Protein AF-A0AAW6LY39-F1 (afdb_monomer)

Foldseek 3Di:
DVPQQVLLVVLLVVLVVLLVLQQDPPVLSVVLVVLLVLLQPPDVPDDQDFAEEEADFFQLCVVVSLLSSLSSCCSSVLFVHSDEQEDELCQLCDPPPDHSLVSLVVLLVVQFSTEYEYEAQLCLQQHPVSHGDPCSVVSLVSVLVSCVVRPSGYHYYYYDHPVSVVVSCVVPVSSVVRHPYYDYRYADAQLSLLVLLQSVLVVVLAGEDPLQSVLSSVLRNVLQVPDDDDPHTPSSVCRHSVVSVQLNVQLLVLLVVVVVPDDPVPDDPNSNRYRYNVSRNVRSVVSSVVRD

pLDDT: mean 87.39, std 11.69, range [32.94, 97.69]

Secondary structure (DSSP, 8-state):
-THHHHHHHHHHHHHHHHHHTS-S-HHHHHHHHHHHHHHHT--TTSPPP--EEEES-TTSSHHHHHHHHHHHHHHTTSSS---EEEEEHHHHH-STT--HHHHHHHHHHHHTTSEEEEETGGGGGTTTTSS--TTHHHHHHHHHHHHHHTTTT-EEEEEE-HHHHHHHHHT-HHHHTT--EEEE-PPPPHHHHHHHHHHHHHHTT-EEPHHHHHHHHHHHHHHHHTSPP-SS-HHHHTTTHHHHHHHHHHHHHHHHHHHHHS-GGG--HHHHHEE-HHHHHHHHHHHHTT--

Nearest PDB structures (foldseek):
  3syl-assembly1_B  TM=6.975E-01  e=2.936E-18  Cereibacter sphaeroides
  3syk-assembly1_A  TM=7.262E-01  e=9.982E-18  Cereibacter sphaeroides
  1r7r-assembly1_A  TM=6.996E-01  e=5.724E-09  Mus musculus
  1jqj-assembly2_D  TM=4.614E-01  e=1.247E-03  Escherichia coli
  1jqj-assembly1_C  TM=5.035E-01  e=7.615E-03  Escherichia coli

Mean predicted aligned error: 6.57 Å

Solvent-accessible surface area (backbone atoms only — not comparable to full-atom values): 15431 Å² total; per-residue (Å²): 132,79,72,65,60,60,57,21,53,52,28,38,55,49,24,53,53,55,56,68,67,45,69,69,57,66,70,55,53,52,50,52,51,52,50,47,55,56,52,71,61,71,47,94,89,58,81,72,88,68,25,36,34,40,27,31,52,55,47,54,46,67,72,61,51,51,46,35,50,26,20,41,32,26,35,59,62,59,24,83,35,56,45,70,36,74,42,39,46,62,59,31,48,48,55,103,82,48,57,40,58,63,36,44,51,53,48,49,65,69,8,57,30,18,26,32,34,33,42,46,44,44,31,49,55,22,35,90,83,74,48,73,31,89,59,17,67,57,44,52,52,51,50,51,51,49,52,65,75,35,59,78,36,50,36,48,34,42,24,27,45,49,72,48,39,51,54,43,32,71,75,31,60,77,61,40,71,56,41,85,43,76,47,77,34,64,83,66,53,34,63,42,42,25,51,46,24,38,52,58,32,45,78,71,67,24,44,59,34,73,62,19,39,51,48,45,23,50,56,45,41,53,53,52,72,73,45,78,95,58,99,63,64,67,51,48,81,50,21,33,55,51,39,20,50,51,39,45,56,40,17,53,53,39,42,53,52,55,57,68,74,45,59,77,92,75,64,49,79,63,63,79,33,44,40,47,45,68,23,35,51,60,23,47,56,60,58,63,64,72,67,126

Organism: Rhodococcus qingshengii (NCBI:txid334542)

Sequence (292 aa):
MAASTAAAADLLTRADRALDDLVGRESIKSAVHKICRTAEHRTPGVAQPGHLVFTGPLGTGKSAVAQIIADIYAGTGIITSPTVHSVSNRDLAGRYWDDPLAQLHKAVDSALGGILYIDEASRLSVGATGIVDPSGPDVIAALLDAMDTHAGNLIVILAGYGDEIETFLAGNERLAAQFPTSLDFESYNAYDIAEITAVIAARAGIRLTAKARAAIRVAVQVKIDHSLPRKYPIIDRFANARLSHQIYVQAKERRTQRLAEMKPDDITSADTRTLDVADVQAATTRILAKLH

Structure (mmCIF, N/CA/C/O backbone):
data_AF-A0AAW6LY39-F1
#
_entry.id   AF-A0AAW6LY39-F1
#
loop_
_atom_site.group_PDB
_atom_site.id
_atom_site.type_symbol
_atom_site.label_atom_id
_atom_site.label_alt_id
_atom_site.label_comp_id
_atom_site.label_asym_id
_atom_site.label_entity_id
_atom_site.label_seq_id
_atom_site.pdbx_PDB_ins_code
_atom_site.Cartn_x
_atom_site.Cartn_y
_atom_site.Cartn_z
_atom_site.occupancy
_atom_site.B_iso_or_equiv
_atom_site.auth_seq_id
_atom_site.auth_comp_id
_atom_site.auth_asym_id
_atom_site.auth_atom_id
_atom_site.pdbx_PDB_model_num
ATOM 1 N N . MET A 1 1 ? -34.836 -4.421 -4.918 1.00 38.03 1 MET A N 1
ATOM 2 C CA . MET A 1 1 ? -33.948 -5.076 -3.928 1.00 38.03 1 MET A CA 1
ATOM 3 C C . MET A 1 1 ? -33.075 -6.216 -4.486 1.00 38.03 1 MET A C 1
ATOM 5 O O . MET A 1 1 ? -32.335 -6.796 -3.712 1.00 38.03 1 MET A O 1
ATOM 9 N N . ALA A 1 2 ? -33.046 -6.500 -5.799 1.00 32.94 2 ALA A N 1
ATOM 10 C CA . ALA A 1 2 ? -32.145 -7.520 -6.376 1.00 32.94 2 ALA A CA 1
ATOM 11 C C . ALA A 1 2 ? -30.722 -7.009 -6.718 1.00 32.94 2 ALA A C 1
ATOM 13 O O . ALA A 1 2 ? -29.839 -7.802 -7.017 1.00 32.94 2 ALA A O 1
ATOM 14 N N . ALA A 1 3 ? -30.480 -5.693 -6.651 1.00 41.50 3 ALA A N 1
ATOM 15 C CA . ALA A 1 3 ? -29.192 -5.077 -6.996 1.00 41.50 3 ALA A CA 1
ATOM 16 C C . ALA A 1 3 ? -28.108 -5.195 -5.896 1.00 41.50 3 ALA A C 1
ATOM 18 O O . ALA A 1 3 ? -26.953 -4.880 -6.151 1.00 41.50 3 ALA A O 1
ATOM 19 N N . SER A 1 4 ? -28.461 -5.651 -4.684 1.00 60.97 4 SER A N 1
ATOM 20 C CA . SER A 1 4 ? -27.566 -5.635 -3.511 1.00 60.97 4 SER A CA 1
ATOM 21 C C . SER A 1 4 ? -26.630 -6.846 -3.401 1.00 60.97 4 SER A C 1
ATOM 23 O O . SER A 1 4 ? -25.604 -6.742 -2.741 1.00 60.97 4 SER A O 1
ATOM 25 N N . THR A 1 5 ? -26.954 -7.988 -4.014 1.00 71.25 5 THR A N 1
ATOM 26 C CA . THR A 1 5 ? -26.151 -9.223 -3.905 1.00 71.25 5 THR A CA 1
ATOM 27 C C . THR A 1 5 ? -25.119 -9.363 -5.021 1.00 71.25 5 THR A C 1
ATOM 29 O O . THR A 1 5 ? -24.013 -9.828 -4.766 1.00 71.25 5 THR A O 1
ATOM 32 N N . ALA A 1 6 ? -25.436 -8.913 -6.240 1.00 83.75 6 ALA A N 1
ATOM 33 C CA . ALA A 1 6 ? -24.496 -8.935 -7.364 1.00 83.75 6 ALA A CA 1
ATOM 34 C C . ALA A 1 6 ? -23.319 -7.969 -7.144 1.00 83.75 6 ALA A C 1
ATOM 36 O O . ALA A 1 6 ? -22.168 -8.368 -7.270 1.00 83.75 6 ALA A O 1
ATOM 37 N N . ALA A 1 7 ? -23.600 -6.735 -6.709 1.00 86.75 7 ALA A N 1
ATOM 38 C CA . ALA A 1 7 ? -22.558 -5.753 -6.403 1.00 86.75 7 ALA A CA 1
ATOM 39 C C . ALA A 1 7 ? -21.630 -6.216 -5.265 1.00 86.75 7 ALA A C 1
ATOM 41 O O . ALA A 1 7 ? -20.421 -6.012 -5.328 1.00 86.75 7 ALA A O 1
ATOM 42 N N . ALA A 1 8 ? -22.184 -6.879 -4.245 1.00 86.44 8 ALA A N 1
ATOM 43 C CA . ALA A 1 8 ? -21.400 -7.462 -3.161 1.00 86.44 8 ALA A CA 1
ATOM 44 C C . ALA A 1 8 ? -20.474 -8.588 -3.661 1.00 86.44 8 ALA A C 1
ATOM 46 O O . ALA A 1 8 ? -19.290 -8.602 -3.334 1.00 86.44 8 ALA A O 1
ATOM 47 N N . ALA A 1 9 ? -20.982 -9.488 -4.509 1.00 89.06 9 ALA A N 1
ATOM 48 C CA . ALA A 1 9 ? -20.186 -10.562 -5.106 1.00 89.06 9 ALA A CA 1
ATOM 49 C C . ALA A 1 9 ? -19.068 -10.035 -6.027 1.00 89.06 9 ALA A C 1
ATOM 51 O O . ALA A 1 9 ? -17.956 -10.572 -6.023 1.00 89.06 9 ALA A O 1
ATOM 52 N N . ASP A 1 10 ? -19.330 -8.961 -6.777 1.00 94.25 10 ASP A N 1
ATOM 53 C CA . ASP A 1 10 ? -18.330 -8.308 -7.628 1.00 94.25 10 ASP A CA 1
ATOM 54 C C . ASP A 1 10 ? -17.179 -7.714 -6.802 1.00 94.25 10 ASP A C 1
ATOM 56 O O . ASP A 1 10 ? -16.015 -7.830 -7.193 1.00 94.25 10 ASP A O 1
ATOM 60 N N . LEU A 1 11 ? -17.480 -7.116 -5.642 1.00 93.38 11 LEU A N 1
ATOM 61 C CA . LEU A 1 11 ? -16.465 -6.583 -4.728 1.00 93.38 11 LEU A CA 1
ATOM 62 C C . LEU A 1 11 ? -15.576 -7.687 -4.155 1.00 93.38 11 LEU A C 1
ATOM 64 O O . LEU A 1 11 ? -14.355 -7.545 -4.177 1.00 93.38 11 LEU A O 1
ATOM 68 N N . LEU A 1 12 ? -16.162 -8.802 -3.715 1.00 90.81 12 LEU A N 1
ATOM 69 C CA . LEU A 1 12 ? -15.395 -9.946 -3.213 1.00 90.81 12 LEU A CA 1
ATOM 70 C C . LEU A 1 12 ? -14.511 -10.549 -4.311 1.00 90.81 12 LEU A C 1
ATOM 72 O O . LEU A 1 12 ? -13.317 -10.745 -4.108 1.00 90.81 12 LEU A O 1
ATOM 76 N N . THR A 1 13 ? -15.051 -10.712 -5.521 1.00 92.75 13 THR A N 1
ATOM 77 C CA . THR A 1 13 ? -14.279 -11.198 -6.677 1.00 92.75 13 THR A CA 1
ATOM 78 C C . THR A 1 13 ? -13.126 -10.253 -7.032 1.00 92.75 13 THR A C 1
ATOM 80 O O . THR A 1 13 ? -12.036 -10.690 -7.415 1.00 92.75 13 THR A O 1
ATOM 83 N N . ARG A 1 14 ? -13.349 -8.935 -6.930 1.00 93.31 14 ARG A N 1
ATOM 84 C CA . ARG A 1 14 ? -12.307 -7.923 -7.136 1.00 93.31 14 ARG A CA 1
ATOM 85 C C . ARG A 1 14 ? -11.221 -8.024 -6.070 1.00 93.31 14 ARG A C 1
ATOM 87 O O . ARG A 1 14 ? -10.045 -7.965 -6.428 1.00 93.31 14 ARG A O 1
ATOM 94 N N . ALA A 1 15 ? -11.612 -8.182 -4.808 1.00 91.75 15 ALA A N 1
ATOM 95 C CA . ALA A 1 15 ? -10.698 -8.333 -3.687 1.00 91.75 15 ALA A CA 1
ATOM 96 C C . ALA A 1 15 ? -9.827 -9.585 -3.829 1.00 91.75 15 ALA A C 1
ATOM 98 O O . ALA A 1 15 ? -8.608 -9.472 -3.729 1.00 91.75 15 ALA A O 1
ATOM 99 N N . ASP A 1 16 ? -10.425 -10.736 -4.148 1.00 90.44 16 ASP A N 1
ATOM 100 C CA . ASP A 1 16 ? -9.707 -12.001 -4.343 1.00 90.44 16 ASP A CA 1
ATOM 101 C C . ASP A 1 16 ? -8.662 -11.879 -5.454 1.00 90.44 16 ASP A C 1
ATOM 103 O O . ASP A 1 16 ? -7.485 -12.170 -5.249 1.00 90.44 16 ASP A O 1
ATOM 107 N N . ARG A 1 17 ? -9.049 -11.330 -6.613 1.00 91.25 17 ARG A N 1
ATOM 108 C CA . ARG A 1 17 ? -8.104 -11.107 -7.717 1.00 91.25 17 ARG A CA 1
ATOM 109 C C . ARG A 1 17 ? -6.981 -10.147 -7.327 1.00 91.25 17 ARG A C 1
ATOM 111 O O . ARG A 1 17 ? -5.829 -10.358 -7.696 1.00 91.25 17 ARG A O 1
ATOM 118 N N . ALA A 1 18 ? -7.309 -9.066 -6.623 1.00 90.50 18 ALA A N 1
ATOM 119 C CA . ALA A 1 18 ? -6.314 -8.098 -6.180 1.00 90.50 18 ALA A CA 1
ATOM 120 C C . ALA A 1 18 ? -5.343 -8.705 -5.154 1.00 90.50 18 ALA A C 1
ATOM 122 O O . ALA A 1 18 ? -4.164 -8.350 -5.161 1.00 90.50 18 ALA A O 1
ATOM 123 N N . LEU A 1 19 ? -5.821 -9.624 -4.312 1.00 89.44 19 LEU A N 1
ATOM 124 C CA . LEU A 1 19 ? -5.012 -10.364 -3.351 1.00 89.44 19 LEU A CA 1
ATOM 125 C C . LEU A 1 19 ? -4.086 -11.371 -4.048 1.00 89.44 19 LEU A C 1
ATOM 127 O O . LEU A 1 19 ? -2.904 -11.433 -3.708 1.00 89.44 19 LEU A O 1
ATOM 131 N N . ASP A 1 20 ? -4.581 -12.089 -5.058 1.00 87.19 20 ASP A N 1
ATOM 132 C CA . ASP A 1 20 ? -3.781 -12.997 -5.893 1.00 87.19 20 ASP A CA 1
ATOM 133 C C . ASP A 1 20 ? -2.658 -12.255 -6.634 1.00 87.19 20 ASP A C 1
ATOM 135 O O . ASP A 1 20 ? -1.526 -12.739 -6.715 1.00 87.19 20 ASP A O 1
ATOM 139 N N . ASP A 1 21 ? -2.950 -11.042 -7.108 1.00 87.31 21 ASP A N 1
ATOM 140 C CA . ASP A 1 21 ? -2.006 -10.160 -7.797 1.00 87.31 21 ASP A CA 1
ATOM 141 C C . ASP A 1 21 ? -0.913 -9.573 -6.878 1.00 87.31 21 ASP A C 1
ATOM 143 O O . ASP A 1 21 ? 0.073 -9.012 -7.379 1.00 87.31 21 ASP A O 1
ATOM 147 N N . LEU A 1 22 ? -1.053 -9.656 -5.547 1.00 88.19 22 LEU A N 1
ATOM 148 C CA . LEU A 1 22 ? 0.018 -9.251 -4.636 1.00 88.19 22 LEU A CA 1
ATOM 149 C C . LEU A 1 22 ? 1.182 -10.238 -4.750 1.00 88.19 22 LEU A C 1
ATOM 151 O O . LEU A 1 22 ? 1.087 -11.409 -4.384 1.00 88.19 22 LEU A O 1
ATOM 155 N N . VAL A 1 23 ? 2.309 -9.747 -5.256 1.00 88.00 23 VAL A N 1
ATOM 156 C CA . VAL A 1 23 ? 3.545 -10.524 -5.371 1.00 88.00 23 VAL A CA 1
ATOM 157 C C . VAL A 1 23 ? 4.175 -10.697 -3.991 1.00 88.00 23 VAL A C 1
ATOM 159 O O . VAL A 1 23 ? 4.403 -9.714 -3.283 1.00 88.00 23 VAL A O 1
ATOM 162 N N . GLY A 1 24 ? 4.490 -11.941 -3.629 1.00 74.94 24 GLY A N 1
ATOM 163 C CA . GLY A 1 24 ? 4.940 -12.286 -2.281 1.00 74.94 24 GLY A CA 1
ATOM 164 C C . GLY A 1 24 ? 3.835 -12.050 -1.245 1.00 74.94 24 GLY A C 1
ATOM 165 O O . GLY A 1 24 ? 2.654 -12.044 -1.581 1.00 74.94 24 GLY A O 1
ATOM 166 N N . ARG A 1 25 ? 4.212 -11.799 0.015 1.00 84.69 25 ARG A N 1
ATOM 167 C CA . ARG A 1 25 ? 3.286 -11.384 1.095 1.00 84.69 25 ARG A CA 1
ATOM 168 C C . ARG A 1 25 ? 2.354 -12.463 1.644 1.00 84.69 25 ARG A C 1
ATOM 170 O O . ARG A 1 25 ? 1.246 -12.148 2.065 1.00 84.69 25 ARG A O 1
ATOM 177 N N . GLU A 1 26 ? 2.814 -13.706 1.728 1.00 86.62 26 GLU A N 1
ATOM 178 C CA . GLU A 1 26 ? 2.013 -14.815 2.272 1.00 86.62 26 GLU A CA 1
ATOM 179 C C . GLU A 1 26 ? 1.466 -14.542 3.684 1.00 86.62 26 GLU A C 1
ATOM 181 O O . GLU A 1 26 ? 0.323 -14.886 3.983 1.00 86.62 26 GLU A O 1
ATOM 186 N N . SER A 1 27 ? 2.230 -13.846 4.535 1.00 88.06 27 SER A N 1
ATOM 187 C CA . SER A 1 27 ? 1.769 -13.412 5.860 1.00 88.06 27 SER A CA 1
ATOM 188 C C . SER A 1 27 ? 0.564 -12.468 5.778 1.00 88.06 27 SER A C 1
ATOM 190 O O . SER A 1 27 ? -0.443 -12.696 6.449 1.00 88.06 27 SER A O 1
ATOM 192 N N . ILE A 1 28 ? 0.624 -11.453 4.910 1.00 91.81 28 ILE A N 1
ATOM 193 C CA . ILE A 1 28 ? -0.473 -10.503 4.685 1.00 91.81 28 ILE A CA 1
ATOM 194 C C . ILE A 1 28 ? -1.670 -11.196 4.040 1.00 91.81 28 ILE A C 1
ATOM 196 O O . ILE A 1 28 ? -2.790 -10.999 4.499 1.00 91.81 28 ILE A O 1
ATOM 200 N N . LYS A 1 29 ? -1.459 -12.037 3.020 1.00 90.25 29 LYS A N 1
ATOM 201 C CA . LYS A 1 29 ? -2.542 -12.790 2.368 1.00 90.25 29 LYS A CA 1
ATOM 202 C C . LYS A 1 29 ? -3.282 -13.668 3.368 1.00 90.25 29 LYS A C 1
ATOM 204 O O . LYS A 1 29 ? 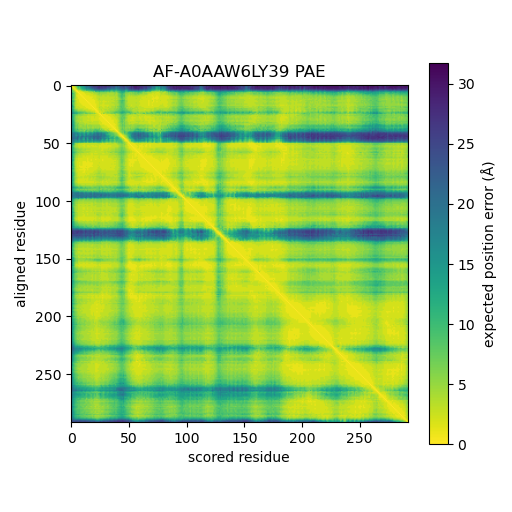-4.504 -13.611 3.456 1.00 90.25 29 LYS A O 1
ATOM 209 N N . SER A 1 30 ? -2.540 -14.413 4.184 1.00 88.81 30 SER A N 1
ATOM 210 C CA . SER A 1 30 ? -3.098 -15.240 5.255 1.00 88.81 30 SER A CA 1
ATOM 211 C C . SER A 1 30 ? -3.890 -14.409 6.270 1.00 88.81 30 SER A C 1
ATOM 213 O O . SER A 1 30 ? -5.011 -14.771 6.637 1.00 88.81 30 SER A O 1
ATOM 215 N N . ALA A 1 31 ? -3.358 -13.254 6.680 1.00 88.56 31 ALA A N 1
ATOM 216 C CA . ALA A 1 31 ? -4.040 -12.365 7.610 1.00 88.56 31 ALA A CA 1
ATOM 217 C C . ALA A 1 31 ? -5.326 -11.765 7.014 1.00 88.56 31 ALA A C 1
ATOM 219 O O . ALA A 1 31 ? -6.365 -11.780 7.674 1.00 88.56 31 ALA A O 1
ATOM 220 N N . VAL A 1 32 ? -5.299 -11.322 5.753 1.00 86.94 32 VAL A N 1
ATOM 221 C CA . VAL A 1 32 ? -6.484 -10.826 5.034 1.00 86.94 32 VAL A CA 1
ATOM 222 C C . VAL A 1 32 ? -7.526 -11.933 4.872 1.00 86.94 32 VAL A C 1
ATOM 224 O O . VAL A 1 32 ? -8.701 -11.696 5.137 1.00 86.94 32 VAL A O 1
ATOM 227 N N . HIS A 1 33 ? -7.127 -13.165 4.547 1.00 84.81 33 HIS A N 1
ATOM 228 C CA . HIS A 1 33 ? -8.054 -14.300 4.513 1.00 84.81 33 HIS A CA 1
ATOM 229 C C . HIS A 1 33 ? -8.673 -14.592 5.884 1.00 84.81 33 HIS A C 1
ATOM 231 O O . HIS A 1 33 ? -9.858 -14.912 5.967 1.00 84.81 33 HIS A O 1
ATOM 237 N N . LYS A 1 34 ? -7.907 -14.469 6.974 1.00 84.69 34 LYS A N 1
ATOM 238 C CA . LYS A 1 34 ? -8.435 -14.632 8.336 1.00 84.69 34 LYS A CA 1
ATOM 239 C C . LYS A 1 34 ? -9.454 -13.543 8.678 1.00 84.69 34 LYS A C 1
ATOM 241 O O . LYS A 1 34 ? -10.501 -13.851 9.252 1.00 84.69 34 LYS A O 1
ATOM 246 N N . ILE A 1 35 ? -9.171 -12.299 8.292 1.00 81.06 35 ILE A N 1
ATOM 247 C CA . ILE A 1 35 ? -10.098 -11.170 8.418 1.00 81.06 35 ILE A CA 1
ATOM 248 C C . ILE A 1 35 ? -11.375 -11.452 7.614 1.00 81.06 35 ILE A C 1
ATOM 250 O O . ILE A 1 35 ? -12.468 -11.342 8.161 1.00 81.06 35 ILE A O 1
ATOM 254 N N . CYS A 1 36 ? -11.241 -11.913 6.367 1.00 77.06 36 CYS A N 1
ATOM 255 C CA . CYS A 1 36 ? -12.362 -12.253 5.490 1.00 77.06 36 CYS A CA 1
ATOM 256 C C . CYS A 1 36 ? -13.257 -13.347 6.094 1.00 77.06 36 CYS A C 1
ATOM 258 O O . CYS A 1 36 ? -14.455 -13.149 6.260 1.00 77.06 36 CYS A O 1
ATOM 260 N N . ARG A 1 37 ? -12.675 -14.459 6.560 1.00 78.75 37 ARG A N 1
ATOM 261 C CA . ARG A 1 37 ? -13.444 -15.534 7.214 1.00 78.75 37 ARG A CA 1
ATOM 262 C C . ARG A 1 37 ? -14.195 -15.042 8.449 1.00 78.75 37 ARG A C 1
ATOM 264 O O . ARG A 1 37 ? -15.327 -15.457 8.683 1.00 78.75 37 ARG A O 1
ATOM 271 N N . THR A 1 38 ? -13.572 -14.167 9.236 1.00 77.38 38 THR A N 1
ATOM 272 C CA . THR A 1 38 ? -14.205 -13.569 10.422 1.00 77.38 38 THR A CA 1
ATOM 273 C C . THR A 1 38 ? -15.365 -12.652 10.022 1.00 77.38 38 THR A C 1
ATOM 275 O O . THR A 1 38 ? -16.413 -12.677 10.661 1.00 77.38 38 THR A O 1
ATOM 278 N N . ALA A 1 39 ? -15.204 -11.894 8.934 1.00 73.81 39 ALA A N 1
ATOM 279 C CA . ALA A 1 39 ? -16.238 -11.040 8.361 1.00 73.81 39 ALA A CA 1
ATOM 280 C C . ALA A 1 39 ? -17.439 -11.830 7.812 1.00 73.81 39 ALA A C 1
ATOM 282 O O . ALA A 1 39 ? -18.583 -11.421 7.997 1.00 73.81 39 ALA A O 1
ATOM 283 N N . GLU A 1 40 ? -17.196 -12.970 7.165 1.00 72.00 40 GLU A N 1
ATOM 284 C CA . GLU A 1 40 ? -18.242 -13.832 6.599 1.00 72.00 40 GLU A CA 1
ATOM 285 C C . GLU A 1 40 ? -19.082 -14.527 7.679 1.00 72.00 40 GLU A C 1
ATOM 287 O O . GLU A 1 40 ? -20.298 -14.652 7.544 1.00 72.00 40 GLU A O 1
ATOM 292 N N . HIS A 1 41 ? -18.461 -14.948 8.784 1.00 68.62 41 HIS A N 1
ATOM 293 C CA . HIS A 1 41 ? -19.120 -15.709 9.851 1.00 68.62 41 HIS A CA 1
ATOM 294 C C . HIS A 1 41 ? -19.705 -14.810 10.947 1.00 68.62 41 HIS A C 1
ATOM 296 O O . HIS A 1 41 ? -19.656 -15.159 12.130 1.00 68.62 41 HIS A O 1
ATOM 302 N N . ARG A 1 42 ? -20.270 -13.658 10.555 1.00 63.22 42 ARG A N 1
ATOM 303 C CA . ARG A 1 42 ? -20.965 -12.700 11.428 1.00 63.22 42 ARG A CA 1
ATOM 304 C C . ARG A 1 42 ? -21.985 -13.405 12.317 1.00 63.22 42 ARG A C 1
ATOM 306 O O . ARG A 1 42 ? -23.139 -13.612 11.952 1.00 63.22 42 ARG A O 1
ATOM 313 N N . THR A 1 43 ? -21.542 -13.778 13.507 1.00 56.41 43 THR A N 1
ATOM 314 C CA . THR A 1 43 ? -22.392 -14.396 14.513 1.00 56.41 43 THR A CA 1
ATOM 315 C C . THR A 1 43 ? -22.925 -13.264 15.387 1.00 56.41 43 THR A C 1
ATOM 317 O O . THR A 1 43 ? -22.128 -12.432 15.831 1.00 56.41 43 THR A O 1
ATOM 320 N N . PRO A 1 44 ? -24.242 -13.179 15.641 1.00 48.19 44 PRO A N 1
ATOM 321 C CA . PRO A 1 44 ? -24.787 -12.200 16.574 1.00 48.19 44 PRO A CA 1
ATOM 322 C C . PRO A 1 44 ? -24.058 -12.294 17.924 1.00 48.19 44 PRO A C 1
ATOM 324 O O . PRO A 1 44 ? -24.042 -13.355 18.542 1.00 48.19 44 PRO A O 1
ATOM 327 N N . GLY A 1 45 ? -23.420 -11.201 18.354 1.00 50.03 45 GLY A N 1
ATOM 328 C CA . GLY A 1 45 ? -22.629 -11.138 19.592 1.00 50.03 45 GLY A CA 1
ATOM 329 C C . GLY A 1 45 ? -21.110 -11.292 19.429 1.00 50.03 45 GLY A C 1
ATOM 330 O O . GLY A 1 45 ? -20.390 -11.099 20.405 1.00 50.03 45 GLY A O 1
ATOM 331 N N . VAL A 1 46 ? -20.598 -11.586 18.226 1.00 54.78 46 VAL A N 1
ATOM 332 C CA . VAL A 1 46 ? -19.155 -11.521 17.928 1.00 54.78 46 VAL A CA 1
ATOM 333 C C . VAL A 1 46 ? -18.777 -10.083 17.568 1.00 54.78 46 VAL A C 1
ATOM 335 O O . VAL A 1 46 ? -19.484 -9.425 16.804 1.00 54.78 46 VAL A O 1
ATOM 338 N N . ALA A 1 47 ? -17.679 -9.593 18.151 1.00 54.78 47 ALA A N 1
ATOM 339 C CA . ALA A 1 47 ? -17.173 -8.241 17.935 1.00 54.78 47 ALA A CA 1
ATOM 340 C C . ALA A 1 47 ? -17.012 -7.945 16.434 1.00 54.78 47 ALA A C 1
ATOM 342 O O . ALA A 1 47 ? -16.463 -8.760 15.689 1.00 54.78 47 ALA A O 1
ATOM 343 N N . GLN A 1 48 ? -17.495 -6.778 15.998 1.00 63.84 48 GLN A N 1
ATOM 344 C CA . GLN A 1 48 ? -17.235 -6.279 14.647 1.00 63.84 48 GLN A CA 1
ATOM 345 C C . GLN A 1 48 ? -15.715 -6.207 14.427 1.00 63.84 48 GLN A C 1
ATOM 347 O O . GLN A 1 48 ? -14.983 -5.936 15.385 1.00 63.84 48 GLN A O 1
ATOM 352 N N . PRO A 1 49 ? -15.217 -6.448 13.203 1.00 67.31 49 PRO A N 1
ATOM 353 C CA . PRO A 1 49 ? -13.800 -6.271 12.931 1.00 67.31 49 PRO A CA 1
ATOM 354 C C . PRO A 1 49 ? -13.392 -4.839 13.281 1.00 67.31 49 PRO A C 1
ATOM 356 O O . PRO A 1 49 ? -13.981 -3.875 12.797 1.00 67.31 49 PRO A O 1
ATOM 359 N N . GLY A 1 50 ? -12.426 -4.737 14.192 1.00 80.69 50 GLY A N 1
ATOM 360 C CA . GLY A 1 50 ? -11.977 -3.472 14.752 1.00 80.69 50 GLY A CA 1
ATOM 361 C C . GLY A 1 50 ? -11.089 -2.681 13.799 1.00 80.69 50 GLY A C 1
ATOM 362 O O . GLY A 1 50 ? -10.829 -3.067 12.656 1.00 80.69 50 GLY A O 1
ATOM 363 N N . HIS A 1 51 ? -10.594 -1.564 14.312 1.00 93.50 51 HIS A N 1
ATOM 364 C CA . HIS A 1 51 ? -9.624 -0.731 13.624 1.00 93.50 51 HIS A CA 1
ATOM 365 C C . HIS A 1 51 ? -8.284 -1.463 13.453 1.00 93.50 51 HIS A C 1
ATOM 367 O O . HIS A 1 51 ? -7.948 -2.377 14.214 1.00 93.50 51 HIS A O 1
ATOM 373 N N . LEU A 1 52 ? -7.527 -1.085 12.423 1.00 95.19 52 LEU A N 1
ATOM 374 C CA . LEU A 1 52 ? -6.325 -1.808 12.000 1.00 95.19 52 LEU A CA 1
ATOM 375 C C . LEU A 1 52 ? -5.080 -0.924 12.078 1.00 95.19 52 LEU A C 1
ATOM 377 O O . LEU A 1 52 ? -5.139 0.285 11.862 1.00 95.19 52 LEU A O 1
ATOM 381 N N . VAL A 1 53 ? -3.933 -1.548 12.317 1.00 96.50 53 VAL A N 1
ATOM 382 C CA . VAL A 1 53 ? -2.621 -0.900 12.234 1.00 96.50 53 VAL A CA 1
ATOM 383 C C . VAL A 1 53 ? -1.799 -1.573 11.146 1.00 96.50 53 VAL A C 1
ATOM 385 O O . VAL A 1 53 ? -1.640 -2.789 11.154 1.00 96.50 53 VAL A O 1
ATOM 388 N N . PHE A 1 54 ? -1.279 -0.802 10.194 1.00 97.31 54 PHE A N 1
ATOM 389 C CA . PHE A 1 54 ? -0.392 -1.283 9.137 1.00 97.31 54 PHE A CA 1
ATOM 390 C C . PHE A 1 54 ? 1.023 -0.761 9.368 1.00 97.31 54 PHE A C 1
ATOM 392 O O . PHE A 1 54 ? 1.320 0.411 9.118 1.00 97.31 54 PHE A O 1
ATOM 399 N N . THR A 1 55 ? 1.925 -1.641 9.788 1.00 95.56 55 THR A N 1
ATOM 400 C CA . THR A 1 55 ? 3.337 -1.301 9.968 1.00 95.56 55 THR A CA 1
ATOM 401 C C . THR A 1 55 ? 4.151 -1.677 8.744 1.00 95.56 55 THR A C 1
ATOM 403 O O . THR A 1 55 ? 3.844 -2.626 8.035 1.00 95.56 55 THR A O 1
ATOM 406 N N . GLY A 1 56 ? 5.194 -0.906 8.456 1.00 93.69 56 GLY A N 1
ATOM 407 C CA . GLY A 1 56 ? 6.245 -1.309 7.530 1.00 93.69 56 GLY A CA 1
ATOM 408 C C . GLY A 1 56 ? 6.710 -0.198 6.591 1.00 93.69 56 GLY A C 1
ATOM 409 O O . GLY A 1 56 ? 6.136 0.896 6.573 1.00 93.69 56 GLY A O 1
ATOM 410 N N . PRO A 1 57 ? 7.737 -0.453 5.769 1.00 92.62 57 PRO A N 1
ATOM 411 C CA . PRO A 1 57 ? 8.351 0.568 4.924 1.00 92.62 57 PRO A CA 1
ATOM 412 C C . PRO A 1 57 ? 7.454 1.154 3.826 1.00 92.62 57 PRO A C 1
ATOM 414 O O . PRO A 1 57 ? 6.406 0.616 3.456 1.00 92.62 57 PRO A O 1
ATOM 417 N N . LEU A 1 58 ? 7.869 2.285 3.250 1.00 90.94 58 LEU A N 1
ATOM 418 C CA . LEU A 1 58 ? 7.187 2.872 2.094 1.00 90.94 58 LEU A CA 1
ATOM 419 C C . LEU A 1 58 ? 7.212 1.915 0.895 1.00 90.94 58 LEU A C 1
ATOM 421 O O . LEU A 1 58 ? 8.235 1.308 0.587 1.00 90.94 58 LEU A O 1
ATOM 425 N N . GLY A 1 59 ? 6.083 1.830 0.186 1.00 90.06 59 GLY A N 1
ATOM 426 C CA . GLY A 1 59 ? 5.957 1.042 -1.043 1.00 90.06 59 GLY A CA 1
ATOM 427 C C . GLY A 1 59 ? 5.841 -0.472 -0.844 1.00 90.06 59 GLY A C 1
ATOM 428 O O . GLY A 1 59 ? 6.038 -1.213 -1.802 1.00 90.06 59 GLY A O 1
ATOM 429 N N . THR A 1 60 ? 5.513 -0.947 0.359 1.00 92.88 60 THR A N 1
ATOM 430 C CA . THR A 1 60 ? 5.298 -2.380 0.641 1.00 92.88 60 THR A CA 1
ATOM 431 C C . THR A 1 60 ? 3.877 -2.874 0.355 1.00 92.88 60 THR A C 1
ATOM 433 O O . THR A 1 60 ? 3.635 -4.074 0.392 1.00 92.88 60 THR A O 1
ATOM 436 N N . GLY A 1 61 ? 2.951 -1.980 -0.015 1.00 92.19 61 GLY A N 1
ATOM 437 C CA . GLY A 1 61 ? 1.590 -2.337 -0.443 1.00 92.19 61 GLY A CA 1
ATOM 438 C C . GLY A 1 61 ? 0.471 -1.996 0.545 1.00 92.19 61 GLY A C 1
ATOM 439 O O . GLY A 1 61 ? -0.673 -2.336 0.271 1.00 92.19 61 GLY A O 1
ATOM 440 N N . LYS A 1 62 ? 0.766 -1.288 1.644 1.00 94.88 62 LYS A N 1
ATOM 441 C CA . LYS A 1 62 ? -0.209 -0.886 2.678 1.00 94.88 62 LYS A CA 1
ATOM 442 C C . LYS A 1 62 ? -1.517 -0.303 2.127 1.00 94.88 62 LYS A C 1
ATOM 444 O O . LYS A 1 62 ? -2.586 -0.825 2.417 1.00 94.88 62 LYS A O 1
ATOM 449 N N . SER A 1 63 ? -1.442 0.725 1.279 1.00 92.94 63 SER A N 1
ATOM 450 C CA . SER A 1 63 ? -2.638 1.358 0.700 1.00 92.94 63 SER A CA 1
ATOM 451 C C . SER A 1 63 ? -3.406 0.442 -0.259 1.00 92.94 63 SER A C 1
ATOM 453 O O . SER A 1 63 ? -4.631 0.490 -0.305 1.00 92.94 63 SER A O 1
ATOM 455 N N . ALA A 1 64 ? -2.709 -0.431 -0.993 1.00 93.38 64 ALA A N 1
ATOM 456 C CA . ALA A 1 64 ? -3.358 -1.417 -1.854 1.00 93.38 64 ALA A CA 1
ATOM 457 C C . ALA A 1 64 ? -4.140 -2.443 -1.019 1.00 93.38 64 ALA A C 1
ATOM 459 O O . ALA A 1 64 ? -5.283 -2.752 -1.339 1.00 93.38 64 ALA A O 1
ATOM 460 N N . VAL A 1 65 ? -3.559 -2.914 0.087 1.00 95.44 65 VAL A N 1
ATOM 461 C CA . VAL A 1 65 ? -4.230 -3.839 1.011 1.00 95.44 65 VAL A CA 1
ATOM 462 C C . VAL A 1 65 ? -5.375 -3.166 1.767 1.00 95.44 65 VAL A C 1
ATOM 464 O O . VAL A 1 65 ? -6.401 -3.806 1.978 1.00 95.44 65 VAL A O 1
ATOM 467 N N . ALA A 1 66 ? -5.272 -1.873 2.089 1.00 95.94 66 ALA A N 1
ATOM 468 C CA . ALA A 1 66 ? -6.392 -1.111 2.646 1.00 95.94 66 ALA A CA 1
ATOM 469 C C . ALA A 1 66 ? -7.600 -1.123 1.696 1.00 95.94 66 ALA A C 1
ATOM 471 O O . ALA A 1 66 ? -8.721 -1.361 2.138 1.00 95.94 66 ALA A O 1
ATOM 472 N N . GLN A 1 67 ? -7.369 -0.947 0.389 1.00 96.44 67 GLN A N 1
ATOM 473 C CA . GLN A 1 67 ? -8.435 -1.024 -0.611 1.00 96.44 67 GLN A CA 1
ATOM 474 C C . GLN A 1 67 ? -9.034 -2.432 -0.724 1.00 96.44 67 GLN A C 1
ATOM 476 O O . GLN A 1 67 ? -10.252 -2.558 -0.808 1.00 96.44 67 GLN A O 1
ATOM 481 N N . ILE A 1 68 ? -8.206 -3.483 -0.679 1.00 94.88 68 ILE A N 1
ATOM 482 C CA . ILE A 1 68 ? -8.682 -4.879 -0.672 1.00 94.88 68 ILE A CA 1
ATOM 483 C C . ILE A 1 68 ? -9.585 -5.127 0.541 1.00 94.88 68 ILE A C 1
ATOM 485 O O . ILE A 1 68 ? -10.662 -5.699 0.406 1.00 94.88 68 ILE A O 1
ATOM 489 N N . ILE A 1 69 ? -9.182 -4.658 1.724 1.00 94.00 69 ILE A N 1
ATOM 490 C CA . ILE A 1 69 ? -9.989 -4.783 2.942 1.00 94.00 69 ILE A CA 1
ATOM 491 C C . ILE A 1 69 ? -11.294 -3.992 2.827 1.00 94.00 69 ILE A C 1
ATOM 493 O O . ILE A 1 69 ? -12.332 -4.511 3.226 1.00 94.00 69 ILE A O 1
ATOM 497 N N . ALA A 1 70 ? -11.281 -2.793 2.236 1.00 94.50 70 ALA A N 1
ATOM 498 C CA . ALA A 1 70 ? -12.503 -2.028 1.974 1.00 94.50 70 ALA A CA 1
ATOM 499 C C . ALA A 1 70 ? -13.482 -2.805 1.081 1.00 94.50 70 ALA A C 1
ATOM 501 O O . ALA A 1 70 ? -14.678 -2.847 1.361 1.00 94.50 70 ALA A O 1
ATOM 502 N N . ASP A 1 71 ? -12.977 -3.467 0.041 1.00 94.25 71 ASP A N 1
ATOM 503 C CA . ASP A 1 71 ? -13.795 -4.273 -0.868 1.00 94.25 71 ASP A CA 1
ATOM 504 C C . ASP A 1 71 ? -14.407 -5.481 -0.156 1.00 94.25 71 ASP A C 1
ATOM 506 O O . ASP A 1 71 ? -15.602 -5.742 -0.301 1.00 94.25 71 ASP A O 1
ATOM 510 N N . ILE A 1 72 ? -13.614 -6.174 0.668 1.00 91.06 72 ILE A N 1
ATOM 511 C CA . ILE A 1 72 ? -14.076 -7.303 1.485 1.00 91.06 72 ILE A CA 1
ATOM 512 C C . ILE A 1 72 ? -15.135 -6.841 2.484 1.00 91.06 72 ILE A C 1
ATOM 514 O O . ILE A 1 72 ? -16.204 -7.443 2.592 1.00 91.06 72 ILE A O 1
ATOM 518 N N . TYR A 1 73 ? -14.867 -5.760 3.215 1.00 90.94 73 TYR A N 1
ATOM 519 C CA . TYR A 1 73 ? -15.781 -5.236 4.225 1.00 90.94 73 TYR A CA 1
ATOM 520 C C . TYR A 1 73 ? -17.080 -4.733 3.603 1.00 90.94 73 TYR A C 1
ATOM 522 O O . TYR A 1 73 ? -18.145 -4.987 4.157 1.00 90.94 73 TYR A O 1
ATOM 530 N N . ALA A 1 74 ? -17.035 -4.085 2.442 1.00 91.19 74 ALA A N 1
ATOM 531 C CA . ALA A 1 74 ? -18.243 -3.674 1.737 1.00 91.19 74 ALA A CA 1
ATOM 532 C C . ALA A 1 74 ? -19.015 -4.879 1.170 1.00 91.19 74 ALA A C 1
ATOM 534 O O . ALA A 1 74 ? -20.231 -4.963 1.330 1.00 91.19 74 ALA A O 1
ATOM 535 N N . GLY A 1 75 ? -18.318 -5.858 0.581 1.00 90.06 75 GLY A N 1
ATOM 536 C CA . GLY A 1 75 ? -18.921 -7.086 0.050 1.00 90.06 75 GLY A CA 1
ATOM 537 C C . GLY A 1 75 ? -19.567 -7.980 1.117 1.00 90.06 75 GLY A C 1
ATOM 538 O O . GLY A 1 75 ? -20.555 -8.654 0.845 1.00 90.06 75 GLY A O 1
ATOM 539 N N . THR A 1 76 ? -19.065 -7.941 2.353 1.00 86.44 76 THR A N 1
ATOM 540 C CA . THR A 1 76 ? -19.634 -8.646 3.524 1.00 86.44 76 THR A CA 1
ATOM 541 C C . THR A 1 76 ? -20.608 -7.784 4.344 1.00 86.44 76 THR A C 1
ATOM 543 O O . THR A 1 76 ? -21.197 -8.245 5.328 1.00 86.44 76 THR A O 1
ATOM 546 N N . GLY A 1 77 ? -20.801 -6.521 3.949 1.00 85.75 77 GLY A N 1
ATOM 547 C CA . GLY A 1 77 ? -21.701 -5.566 4.599 1.00 85.75 77 GLY A CA 1
ATOM 548 C C . GLY A 1 77 ? -21.219 -5.037 5.955 1.00 85.75 77 GLY A C 1
ATOM 549 O O . GLY A 1 77 ? -22.045 -4.631 6.774 1.00 85.75 77 GLY A O 1
ATOM 550 N N . ILE A 1 78 ? -19.918 -5.105 6.253 1.00 85.56 78 ILE A N 1
ATOM 551 C CA . ILE A 1 78 ? -19.291 -4.461 7.421 1.00 85.56 78 ILE A CA 1
ATOM 552 C C . ILE A 1 78 ? -19.331 -2.951 7.305 1.00 85.56 78 ILE A C 1
ATOM 554 O O . ILE A 1 78 ? -19.717 -2.279 8.254 1.00 85.56 78 ILE A O 1
ATOM 558 N N . ILE A 1 79 ? -18.963 -2.450 6.136 1.00 89.94 79 ILE A N 1
ATOM 559 C CA . ILE A 1 79 ? -19.073 -1.042 5.778 1.00 89.94 79 ILE A CA 1
ATOM 560 C C . ILE A 1 79 ? -20.054 -0.922 4.615 1.00 89.94 79 ILE A C 1
ATOM 562 O O . ILE A 1 79 ? -20.290 -1.880 3.879 1.00 89.94 79 ILE A O 1
ATOM 566 N N . THR A 1 80 ? -20.655 0.248 4.445 1.00 90.50 80 THR A N 1
ATOM 567 C CA . THR A 1 80 ? -21.660 0.472 3.396 1.00 90.50 80 THR A CA 1
ATOM 568 C C . THR A 1 80 ? -21.049 0.798 2.032 1.00 90.50 80 THR A C 1
ATOM 570 O O . THR A 1 80 ? -21.738 0.709 1.018 1.00 90.50 80 THR A O 1
ATOM 573 N N . SER A 1 81 ? -19.773 1.190 1.996 1.00 91.75 81 SER A N 1
ATOM 574 C CA . SER A 1 81 ? -19.066 1.660 0.805 1.00 91.75 81 SER A CA 1
ATOM 575 C C . SER A 1 81 ? -17.621 1.141 0.776 1.00 91.75 81 SER A C 1
ATOM 577 O O . SER A 1 81 ? -16.931 1.229 1.791 1.00 91.75 81 SER A O 1
ATOM 579 N N . PRO A 1 82 ? -17.100 0.672 -0.375 1.00 94.56 82 PRO A N 1
ATOM 580 C CA . PRO A 1 82 ? -15.712 0.217 -0.527 1.00 94.56 82 PRO A CA 1
ATOM 581 C C . PRO A 1 82 ? -14.710 1.387 -0.631 1.00 94.56 82 PRO A C 1
ATOM 583 O O . PRO A 1 82 ? -13.678 1.290 -1.298 1.00 94.56 82 PRO A O 1
ATOM 586 N N . THR A 1 83 ? -15.029 2.542 -0.051 1.00 95.50 83 THR A N 1
ATOM 587 C CA . THR A 1 83 ? -14.223 3.761 -0.151 1.00 95.50 83 THR A CA 1
ATOM 588 C C . THR A 1 83 ? -13.146 3.796 0.919 1.00 95.50 83 THR A C 1
ATOM 590 O O . THR A 1 83 ? -13.427 3.613 2.103 1.00 95.50 83 THR A O 1
ATOM 593 N N . VAL A 1 84 ? -11.921 4.104 0.496 1.00 97.69 84 VAL A N 1
ATOM 594 C CA . VAL A 1 84 ? -10.806 4.430 1.387 1.00 97.69 84 VAL A CA 1
ATOM 595 C C . VAL A 1 84 ? -10.505 5.916 1.242 1.00 97.69 84 VAL A C 1
ATOM 597 O O . VAL A 1 84 ? -10.004 6.357 0.206 1.00 97.69 84 VAL A O 1
ATOM 600 N N . HIS A 1 85 ? -10.815 6.694 2.273 1.00 97.50 85 HIS A N 1
ATOM 601 C CA . HIS A 1 85 ? -10.402 8.086 2.360 1.00 97.50 85 HIS A CA 1
ATOM 602 C C . HIS A 1 85 ? -9.013 8.145 2.997 1.00 97.50 85 HIS A C 1
ATOM 604 O O . HIS A 1 85 ? -8.848 7.844 4.176 1.00 97.50 85 HIS A O 1
ATOM 610 N N . SER A 1 86 ? -8.003 8.476 2.194 1.00 96.00 86 SER A N 1
ATOM 611 C CA . SER A 1 86 ? -6.615 8.546 2.647 1.00 96.00 86 SER A CA 1
ATOM 612 C C . SER A 1 86 ? -6.246 9.975 3.012 1.00 96.00 86 SER A C 1
ATOM 614 O O . SER A 1 86 ? -6.371 10.871 2.179 1.00 96.00 86 SER A O 1
ATOM 616 N N . VAL A 1 87 ? -5.693 10.151 4.205 1.00 93.62 87 VAL A N 1
ATOM 617 C CA . VAL A 1 87 ? -5.089 11.399 4.670 1.00 93.62 87 VAL A CA 1
ATOM 618 C C . VAL A 1 87 ? -3.676 11.137 5.164 1.00 93.62 87 VAL A C 1
ATOM 620 O O . VAL A 1 87 ? -3.370 10.075 5.699 1.00 93.62 87 VAL A O 1
ATOM 623 N N . SER A 1 88 ? -2.796 12.105 4.968 1.00 86.31 88 SER A N 1
ATOM 624 C CA . SER A 1 88 ? -1.475 12.144 5.584 1.00 86.31 88 SER A CA 1
ATOM 625 C C . SER A 1 88 ? -1.440 13.193 6.688 1.00 86.31 88 SER A C 1
ATOM 627 O O . SER A 1 88 ? -2.288 14.086 6.750 1.00 86.31 88 SER A O 1
ATOM 629 N N . ASN A 1 89 ? -0.392 13.168 7.509 1.00 77.19 89 ASN A N 1
ATOM 630 C CA . ASN A 1 89 ? -0.157 14.236 8.481 1.00 77.19 89 ASN A CA 1
ATOM 631 C C . ASN A 1 89 ? -0.116 15.641 7.844 1.00 77.19 89 ASN A C 1
ATOM 633 O O . ASN A 1 89 ? -0.507 16.617 8.471 1.00 77.19 89 ASN A O 1
ATOM 637 N N . ARG A 1 90 ? 0.324 15.767 6.582 1.00 79.00 90 ARG A N 1
ATOM 638 C CA . ARG A 1 90 ? 0.308 17.062 5.878 1.00 79.00 90 ARG A CA 1
ATOM 639 C C . ARG A 1 90 ? -1.103 17.536 5.554 1.00 79.00 90 ARG A C 1
ATOM 641 O O . ARG A 1 90 ? -1.340 18.736 5.557 1.00 79.00 90 ARG A O 1
ATOM 648 N N . ASP A 1 91 ? -2.008 16.609 5.259 1.00 83.12 91 ASP A N 1
ATOM 649 C CA . ASP A 1 91 ? -3.396 16.938 4.938 1.00 83.12 91 ASP A CA 1
ATOM 650 C C . ASP A 1 91 ? -4.147 17.375 6.200 1.00 83.12 91 ASP A C 1
ATOM 652 O O . ASP A 1 91 ? -4.926 18.323 6.154 1.00 83.12 91 ASP A O 1
ATOM 656 N N . LEU A 1 92 ? -3.841 16.739 7.336 1.00 79.25 92 LEU A N 1
ATOM 657 C CA . LEU A 1 92 ? -4.417 17.080 8.637 1.00 79.25 92 LEU A CA 1
ATOM 658 C C . LEU A 1 92 ? -3.834 18.374 9.210 1.00 79.25 92 LEU A C 1
ATOM 660 O O . LEU A 1 92 ? -4.589 19.207 9.686 1.00 79.25 92 LEU A O 1
ATOM 664 N N . ALA A 1 93 ? -2.521 18.594 9.106 1.00 70.44 93 ALA A N 1
ATOM 665 C CA . ALA A 1 93 ? -1.905 19.858 9.518 1.00 70.44 93 ALA A CA 1
ATOM 666 C C . ALA A 1 93 ? -2.334 21.049 8.636 1.00 70.44 93 ALA A C 1
ATOM 668 O O . ALA A 1 93 ? -2.242 22.196 9.062 1.00 70.44 93 ALA A O 1
ATOM 669 N N . GLY A 1 94 ? -2.780 20.786 7.401 1.00 63.88 94 GLY A N 1
ATOM 670 C CA . GLY A 1 94 ? -3.210 21.805 6.448 1.00 63.88 94 GLY A CA 1
ATOM 671 C C . GLY A 1 94 ? -2.116 22.823 6.093 1.00 63.88 94 GLY A C 1
ATOM 672 O O . GLY A 1 94 ? -0.913 22.545 6.119 1.00 63.88 94 GLY A O 1
ATOM 673 N N . ARG A 1 95 ? -2.525 24.026 5.677 1.00 62.09 95 ARG A N 1
ATOM 674 C CA . ARG A 1 95 ? -1.635 25.190 5.533 1.00 62.09 95 ARG A CA 1
ATOM 675 C C . ARG A 1 95 ? -1.386 25.813 6.908 1.00 62.09 95 ARG A C 1
ATOM 677 O O . ARG A 1 95 ? -2.110 25.547 7.848 1.00 62.09 95 ARG A O 1
ATOM 684 N N . TYR A 1 96 ? -0.419 26.730 7.004 1.00 53.56 96 TYR A N 1
ATOM 685 C CA . TYR A 1 96 ? 0.010 27.381 8.261 1.00 53.56 96 TYR A CA 1
ATOM 686 C C . TYR A 1 96 ? -1.114 28.010 9.127 1.00 53.56 96 TYR A C 1
ATOM 688 O O . TYR A 1 96 ? -0.871 28.375 10.269 1.00 53.56 96 TYR A O 1
ATOM 696 N N . TRP A 1 97 ? -2.322 28.183 8.587 1.0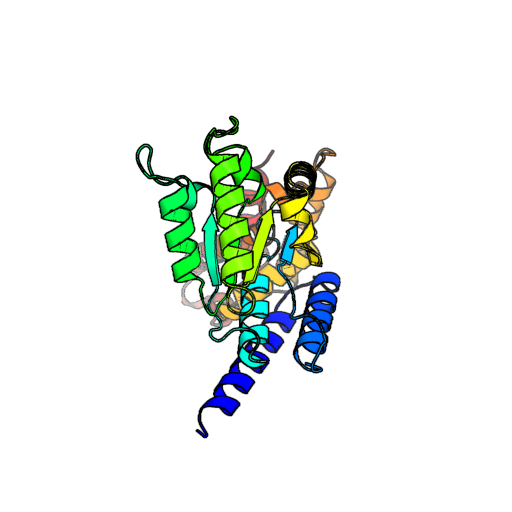0 62.59 97 TRP A N 1
ATOM 697 C CA . TRP A 1 97 ? -3.484 28.778 9.253 1.00 62.59 97 TRP A CA 1
ATOM 698 C C . TRP A 1 97 ? -4.697 27.837 9.349 1.00 62.59 97 TRP A C 1
ATOM 700 O O . TRP A 1 97 ? -5.728 28.251 9.874 1.00 62.59 97 TRP A O 1
ATOM 710 N N . ASP A 1 98 ? -4.612 26.617 8.814 1.00 70.81 98 ASP A N 1
ATOM 711 C CA . ASP A 1 98 ? -5.701 25.645 8.899 1.00 70.81 98 ASP A CA 1
ATOM 712 C C . ASP A 1 98 ? -5.731 25.010 10.297 1.00 70.81 98 ASP A C 1
ATOM 714 O O . ASP A 1 98 ? -4.689 24.708 10.871 1.00 70.81 98 ASP A O 1
ATOM 718 N N . ASP A 1 99 ? -6.933 24.807 10.837 1.00 83.69 99 ASP A N 1
ATOM 719 C CA . ASP A 1 99 ? -7.146 24.107 12.107 1.00 83.69 99 ASP A CA 1
ATOM 720 C C . ASP A 1 99 ? -7.094 22.579 11.889 1.00 83.69 99 ASP A C 1
ATOM 722 O O . ASP A 1 99 ? -7.952 22.049 11.164 1.00 83.69 99 ASP A O 1
ATOM 726 N N . PRO A 1 100 ? -6.141 21.855 12.511 1.00 83.44 100 PRO A N 1
ATOM 727 C CA . PRO A 1 100 ? -6.028 20.408 12.365 1.00 83.44 100 PRO A CA 1
ATOM 728 C C . PRO A 1 100 ? -7.271 19.630 12.801 1.00 83.44 100 PRO A C 1
ATOM 730 O O . PRO A 1 100 ? -7.600 18.609 12.193 1.00 83.44 100 PRO A O 1
ATOM 733 N N . LEU A 1 101 ? -8.013 20.127 13.797 1.00 87.62 101 LEU A N 1
ATOM 734 C CA . LEU A 1 101 ? -9.258 19.497 14.243 1.00 87.62 101 LEU A CA 1
ATOM 735 C C . LEU A 1 101 ? -10.336 19.580 13.162 1.00 87.62 101 LEU A C 1
ATOM 737 O O . LEU A 1 101 ? -11.008 18.594 12.862 1.00 87.62 101 LEU A O 1
ATOM 741 N N . ALA A 1 102 ? -10.465 20.738 12.513 1.00 89.81 102 ALA A N 1
ATOM 742 C CA . ALA A 1 102 ? -11.402 20.914 11.412 1.00 89.81 102 ALA A CA 1
ATOM 743 C C . ALA A 1 102 ? -11.061 20.019 10.206 1.00 89.81 102 ALA A C 1
ATOM 745 O O . ALA A 1 102 ? -11.971 19.536 9.528 1.00 89.81 102 ALA A O 1
ATOM 746 N N . GLN A 1 103 ? -9.774 19.787 9.922 1.00 90.62 103 GLN A N 1
ATOM 747 C CA . GLN A 1 103 ? -9.358 18.867 8.855 1.00 90.62 103 GLN A CA 1
ATOM 748 C C . GLN A 1 103 ? -9.623 17.407 9.222 1.00 90.62 103 GLN A C 1
ATOM 750 O O . GLN A 1 103 ? -10.120 16.656 8.383 1.00 90.62 103 GLN A O 1
ATOM 755 N N . LEU A 1 104 ? -9.369 17.018 10.475 1.00 92.56 104 LEU A N 1
ATOM 756 C CA . LEU A 1 104 ? -9.704 15.684 10.961 1.00 92.56 104 LEU A CA 1
ATOM 757 C C . LEU A 1 104 ? -11.207 15.409 10.840 1.00 92.56 104 LEU A C 1
ATOM 759 O O . LEU A 1 104 ? -11.580 14.378 10.288 1.00 92.56 104 LEU A O 1
ATOM 763 N N . HIS A 1 105 ? -12.068 16.329 11.284 1.00 93.69 105 HIS A N 1
ATOM 764 C CA . HIS A 1 105 ? -13.519 16.152 11.168 1.00 93.69 105 HIS A CA 1
ATOM 765 C C . HIS A 1 105 ? -13.963 15.985 9.710 1.00 93.69 105 HIS A C 1
ATOM 767 O O . HIS A 1 105 ? -14.703 15.058 9.400 1.00 93.69 105 HIS A O 1
ATOM 773 N N . LYS A 1 106 ? -13.433 16.793 8.782 1.00 94.56 106 LYS A N 1
ATOM 774 C CA . LYS A 1 106 ? -13.715 16.625 7.344 1.00 94.56 106 LYS A CA 1
ATOM 775 C C . LYS A 1 106 ? -13.263 15.267 6.809 1.00 94.56 106 LYS A C 1
ATOM 777 O O . LYS A 1 106 ? -13.943 14.686 5.961 1.00 94.56 106 LYS A O 1
ATOM 782 N N . ALA A 1 107 ? -12.108 14.784 7.264 1.00 95.31 107 ALA A N 1
ATOM 783 C CA . ALA A 1 107 ? -11.584 13.485 6.867 1.00 95.31 107 ALA A CA 1
ATOM 784 C C . ALA A 1 107 ? -12.462 12.342 7.395 1.00 95.31 107 ALA A C 1
ATOM 786 O O . ALA A 1 107 ? -12.767 11.414 6.648 1.00 95.31 107 ALA A O 1
ATOM 787 N N . VAL A 1 108 ? -12.913 12.442 8.650 1.00 96.38 108 VAL A N 1
ATOM 788 C CA . VAL A 1 108 ? -13.871 11.515 9.265 1.00 96.38 108 VAL A CA 1
ATOM 789 C C . VAL A 1 108 ? -15.181 11.512 8.484 1.00 96.38 108 VAL A C 1
ATOM 791 O O . VAL A 1 108 ? -15.594 10.449 8.027 1.00 96.38 108 VAL A O 1
ATOM 794 N N . ASP A 1 109 ? -15.779 12.681 8.243 1.00 96.38 109 ASP A N 1
ATOM 795 C CA . ASP A 1 109 ? -17.031 12.823 7.489 1.00 96.38 109 ASP A CA 1
ATOM 796 C C . ASP A 1 109 ? -16.927 12.194 6.093 1.00 96.38 109 ASP A C 1
ATOM 798 O O . ASP A 1 109 ? -17.835 11.497 5.639 1.00 96.38 109 ASP A O 1
ATOM 802 N N . SER A 1 110 ? -15.786 12.389 5.425 1.00 96.75 110 SER A N 1
ATOM 803 C CA . SER A 1 110 ? -15.504 11.822 4.099 1.00 96.75 110 SER A CA 1
ATOM 804 C C . SER A 1 110 ? -15.301 10.302 4.114 1.00 96.75 110 SER A C 1
ATOM 806 O O . SER A 1 110 ? -15.387 9.663 3.064 1.00 96.75 110 SER A O 1
ATOM 808 N N . ALA A 1 111 ? -14.999 9.726 5.278 1.00 96.81 111 ALA A N 1
ATOM 809 C CA . ALA A 1 111 ? -14.739 8.305 5.468 1.00 96.81 111 ALA A CA 1
ATOM 810 C C . ALA A 1 111 ? -15.936 7.530 6.041 1.00 96.81 111 ALA A C 1
ATOM 812 O O . ALA A 1 111 ? -15.883 6.298 6.082 1.00 96.81 111 ALA A O 1
ATOM 813 N N . LEU A 1 112 ? -17.000 8.212 6.484 1.00 95.94 112 LEU A N 1
ATOM 814 C CA . LEU A 1 112 ? -18.190 7.563 7.036 1.00 95.94 112 LEU A CA 1
ATOM 815 C C . LEU A 1 112 ? -18.802 6.574 6.037 1.00 95.94 112 LEU A C 1
ATOM 817 O O . LEU A 1 112 ? -18.936 6.843 4.844 1.00 95.94 112 LEU A O 1
ATOM 821 N N . GLY A 1 113 ? -19.178 5.404 6.544 1.00 93.12 113 GLY A N 1
ATOM 822 C CA . GLY A 1 113 ? -19.629 4.271 5.745 1.00 93.12 113 GLY A CA 1
ATOM 823 C C . GLY A 1 113 ? -18.504 3.513 5.039 1.00 93.12 113 GLY A C 1
ATOM 824 O O . GLY A 1 113 ? -18.811 2.601 4.269 1.00 93.12 113 GLY A O 1
ATOM 825 N N . GLY A 1 114 ? -17.238 3.875 5.278 1.00 94.94 114 GLY A N 1
ATOM 826 C CA . GLY A 1 114 ? -16.044 3.327 4.638 1.00 94.94 114 GLY A CA 1
ATOM 827 C C . GLY A 1 114 ? -14.830 3.242 5.578 1.00 94.94 114 GLY A C 1
ATOM 828 O O . GLY A 1 114 ? -14.961 2.965 6.774 1.00 94.94 114 GLY A O 1
ATOM 829 N N . ILE A 1 115 ? -13.632 3.448 5.016 1.00 96.94 115 ILE A N 1
ATOM 830 C CA . ILE A 1 115 ? -12.352 3.399 5.736 1.00 96.94 115 ILE A CA 1
ATOM 831 C C . ILE A 1 115 ? -11.669 4.773 5.738 1.00 96.94 115 ILE A C 1
ATOM 833 O O . ILE A 1 115 ? -11.454 5.354 4.674 1.00 96.94 115 ILE A O 1
ATOM 837 N N . LEU A 1 116 ? -11.238 5.240 6.914 1.00 97.44 116 LEU A N 1
ATOM 838 C CA . LEU A 1 116 ? -10.284 6.340 7.073 1.00 97.44 116 LEU A CA 1
ATOM 839 C C . LEU A 1 116 ? -8.867 5.767 7.182 1.00 97.44 116 LEU A C 1
ATOM 841 O O . LEU A 1 116 ? -8.539 5.092 8.154 1.00 97.44 116 LEU A O 1
ATOM 845 N N . TYR A 1 117 ? -8.018 6.035 6.196 1.00 97.69 117 TYR A N 1
ATOM 846 C CA . TYR A 1 117 ? -6.619 5.609 6.186 1.00 97.69 117 TYR A CA 1
ATOM 847 C C . TYR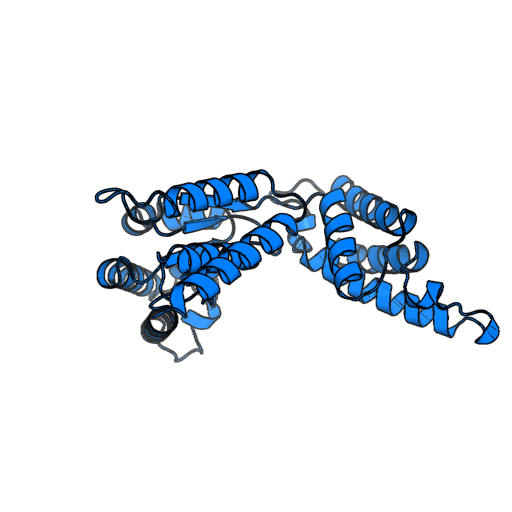 A 1 117 ? -5.710 6.795 6.522 1.00 97.69 117 TYR A C 1
ATOM 849 O O . TYR A 1 117 ? -5.662 7.765 5.767 1.00 97.69 117 TYR A O 1
ATOM 857 N N . ILE A 1 118 ? -4.979 6.712 7.636 1.00 95.31 118 ILE A N 1
ATOM 858 C CA . ILE A 1 118 ? -4.061 7.760 8.100 1.00 95.31 118 ILE A CA 1
ATOM 859 C C . ILE A 1 118 ? -2.619 7.301 7.863 1.00 95.31 118 ILE A C 1
ATOM 861 O O . ILE A 1 118 ? -2.103 6.445 8.586 1.00 95.31 118 ILE A O 1
ATOM 865 N N . ASP A 1 119 ? -1.965 7.864 6.845 1.00 92.56 119 ASP A N 1
ATOM 866 C CA . ASP A 1 119 ? -0.561 7.584 6.530 1.00 92.56 119 ASP A CA 1
ATOM 867 C C . ASP A 1 119 ? 0.387 8.396 7.422 1.00 92.56 119 ASP A C 1
ATOM 869 O O . ASP A 1 119 ? 0.162 9.582 7.677 1.00 92.56 119 ASP A O 1
ATOM 873 N N . GLU A 1 120 ? 1.474 7.757 7.856 1.00 87.94 120 GLU A N 1
ATOM 874 C CA . GLU A 1 120 ? 2.428 8.297 8.835 1.00 87.94 120 GLU A CA 1
ATOM 875 C C . GLU A 1 120 ? 1.751 8.742 10.148 1.00 87.94 120 GLU A C 1
ATOM 877 O O . GLU A 1 120 ? 2.047 9.811 10.683 1.00 87.94 120 GLU A O 1
ATOM 882 N N . ALA A 1 121 ? 0.847 7.916 10.686 1.00 88.19 121 ALA A N 1
ATOM 883 C CA . ALA A 1 121 ? 0.040 8.240 11.868 1.00 88.19 121 ALA A CA 1
ATOM 884 C C . ALA A 1 121 ? 0.863 8.609 13.118 1.00 88.19 121 ALA A C 1
ATOM 886 O O . ALA A 1 121 ? 0.411 9.407 13.935 1.00 88.19 121 ALA A O 1
ATOM 887 N N . SER A 1 122 ? 2.097 8.106 13.238 1.00 81.81 122 SER A N 1
ATOM 888 C CA . SER A 1 122 ? 3.044 8.490 14.298 1.00 81.81 122 SER A CA 1
ATOM 889 C C . SER A 1 122 ? 3.303 9.999 14.359 1.00 81.81 122 SER A C 1
ATOM 891 O O . SER A 1 122 ? 3.653 10.536 15.411 1.00 81.81 122 SER A O 1
ATOM 893 N N . ARG A 1 123 ? 3.106 10.707 13.241 1.00 81.94 123 ARG A N 1
ATOM 894 C CA . ARG A 1 123 ? 3.315 12.152 13.143 1.00 81.94 123 ARG A CA 1
ATOM 895 C C . ARG A 1 123 ? 2.174 12.994 13.699 1.00 81.94 123 ARG A C 1
ATOM 897 O O . ARG A 1 123 ? 2.395 14.185 13.889 1.00 81.94 123 ARG A O 1
ATOM 904 N N . LEU A 1 124 ? 1.026 12.404 14.037 1.00 78.50 124 LEU A N 1
ATOM 905 C CA . LEU A 1 124 ? -0.062 13.130 14.703 1.00 78.50 124 LEU A CA 1
ATOM 906 C C . LEU A 1 124 ? 0.397 13.750 16.034 1.00 78.50 124 LEU A C 1
ATOM 908 O O . LEU A 1 124 ? -0.005 14.858 16.363 1.00 78.50 124 LEU A O 1
ATOM 912 N N . SER A 1 125 ? 1.300 13.086 16.765 1.00 67.44 125 SER A N 1
ATOM 913 C CA . SER A 1 125 ? 1.858 13.608 18.024 1.00 67.44 125 SER A CA 1
ATOM 914 C C . SER A 1 125 ? 3.034 14.575 17.841 1.00 67.44 125 SER A C 1
ATOM 916 O O . SER A 1 125 ? 3.421 15.260 18.785 1.00 67.44 125 SER A O 1
ATOM 918 N N . VAL A 1 126 ? 3.675 14.579 16.667 1.00 60.12 126 VAL A N 1
ATOM 919 C CA . VAL A 1 126 ? 5.003 15.197 16.453 1.00 60.12 126 VAL A CA 1
ATOM 920 C C . VAL A 1 126 ? 4.988 16.242 15.323 1.00 60.12 126 VAL A C 1
ATOM 922 O O . VAL A 1 126 ? 6.038 16.709 14.885 1.00 60.12 126 VAL A O 1
ATOM 925 N N . GLY A 1 127 ? 3.802 16.627 14.844 1.00 52.06 127 GLY A N 1
ATOM 926 C CA . GLY A 1 127 ? 3.625 17.647 13.811 1.00 52.06 127 GLY A CA 1
ATOM 927 C C . GLY A 1 127 ? 4.335 17.337 12.489 1.00 52.06 127 GLY A C 1
ATOM 928 O O . GLY A 1 127 ? 5.010 16.323 12.301 1.00 52.06 127 GLY A O 1
ATOM 929 N N . ALA A 1 128 ? 4.192 18.226 11.505 1.00 50.31 128 ALA A N 1
ATOM 930 C CA . ALA A 1 128 ? 4.840 18.063 10.196 1.00 50.31 128 ALA A CA 1
ATOM 931 C C . ALA A 1 128 ? 6.353 18.378 10.209 1.00 50.31 128 ALA A C 1
ATOM 933 O O . ALA A 1 128 ? 7.073 17.985 9.288 1.00 50.31 128 ALA A O 1
ATOM 934 N N . THR A 1 129 ? 6.839 19.086 11.234 1.00 52.66 129 THR A N 1
ATOM 935 C CA . THR A 1 129 ? 8.226 19.573 11.358 1.00 52.66 129 THR A CA 1
ATOM 936 C C . THR A 1 129 ? 9.114 18.688 12.236 1.00 52.66 129 THR A C 1
ATOM 938 O O . THR A 1 129 ? 10.311 18.952 12.334 1.00 52.66 129 THR A O 1
ATOM 941 N N . GLY A 1 130 ? 8.564 17.634 12.853 1.00 53.62 130 GLY A N 1
ATOM 942 C CA . GLY A 1 130 ? 9.297 16.793 13.804 1.00 53.62 130 GLY A CA 1
ATOM 943 C C . GLY A 1 130 ? 9.460 17.426 15.192 1.00 53.62 130 GLY A C 1
ATOM 944 O O . GLY A 1 130 ? 10.225 16.914 16.007 1.00 53.62 130 GLY A O 1
ATOM 945 N N . ILE A 1 131 ? 8.759 18.531 15.456 1.00 59.22 131 ILE A N 1
ATOM 946 C CA . ILE A 1 131 ? 8.625 19.163 16.771 1.00 59.22 131 ILE A CA 1
ATOM 947 C C . ILE A 1 131 ? 7.240 18.802 17.294 1.00 59.22 131 ILE A C 1
ATOM 949 O O . ILE A 1 131 ? 6.280 18.909 16.538 1.00 59.22 131 ILE A O 1
ATOM 953 N N . VAL A 1 132 ? 7.141 18.416 18.571 1.00 60.78 132 VAL A N 1
ATOM 954 C CA . VAL A 1 132 ? 5.859 18.141 19.242 1.00 60.78 132 VAL A CA 1
ATOM 955 C C . VAL A 1 132 ? 4.854 19.237 18.897 1.00 60.78 132 VAL A C 1
ATOM 957 O O . VAL A 1 132 ? 5.073 20.406 19.218 1.00 60.78 132 VAL A O 1
ATOM 960 N N . ASP A 1 133 ? 3.788 18.847 18.204 1.00 66.25 133 ASP A N 1
ATOM 961 C CA . ASP A 1 133 ? 2.719 19.760 17.833 1.00 66.25 133 ASP A CA 1
ATOM 962 C C . ASP A 1 133 ? 1.814 19.941 19.054 1.00 66.25 133 ASP A C 1
ATOM 964 O O . ASP A 1 133 ? 1.296 18.940 19.561 1.00 66.25 133 ASP A O 1
ATOM 968 N N . PRO A 1 134 ? 1.607 21.175 19.547 1.00 65.31 134 PRO A N 1
ATOM 969 C CA . PRO A 1 134 ? 0.705 21.419 20.666 1.00 65.31 134 PRO A CA 1
ATOM 970 C C . PRO A 1 134 ? -0.717 20.902 20.417 1.00 65.31 134 PRO A C 1
ATOM 972 O O . PRO A 1 134 ? -1.406 20.579 21.377 1.00 65.31 134 PRO A O 1
ATOM 975 N N . SER A 1 135 ? -1.139 20.806 19.150 1.00 72.50 135 SER A N 1
ATOM 976 C CA . SER A 1 135 ? -2.467 20.317 18.759 1.00 72.50 135 SER A CA 1
ATOM 977 C C . SER A 1 135 ? -2.579 18.789 18.695 1.00 72.50 135 SER A C 1
ATOM 979 O O . SER A 1 135 ? -3.687 18.258 18.661 1.00 72.50 135 SER A O 1
ATOM 981 N N . GLY A 1 136 ? -1.458 18.059 18.715 1.00 80.38 136 GLY A N 1
ATOM 982 C CA . GLY A 1 136 ? -1.439 16.601 18.558 1.00 80.38 136 GLY A CA 1
ATOM 983 C C . GLY A 1 136 ? -2.334 15.845 19.552 1.00 80.38 136 GLY A C 1
ATOM 984 O O . GLY A 1 136 ? -3.141 15.019 19.118 1.00 80.38 136 GLY A O 1
ATOM 985 N N . PRO A 1 137 ? -2.263 16.128 20.870 1.00 85.12 137 PRO A N 1
ATOM 986 C CA . PRO A 1 137 ? -3.142 15.503 21.859 1.00 85.12 137 PRO A CA 1
ATOM 987 C C . PRO A 1 137 ? -4.635 15.740 21.594 1.00 85.12 137 PRO A C 1
ATOM 989 O O . PRO A 1 137 ? -5.427 14.810 21.741 1.00 85.12 137 PRO A O 1
ATOM 992 N N . ASP A 1 138 ? -5.012 16.945 21.158 1.00 87.69 138 ASP A N 1
ATOM 993 C CA . ASP A 1 138 ? -6.407 17.290 20.862 1.00 87.69 138 ASP A CA 1
ATOM 994 C C . ASP A 1 138 ? -6.906 16.547 19.617 1.00 87.69 138 ASP A C 1
ATOM 996 O O . ASP A 1 138 ? -8.013 16.011 19.614 1.00 87.69 138 ASP A O 1
ATOM 1000 N N . VAL A 1 139 ? -6.069 16.437 18.579 1.00 88.75 139 VAL A N 1
ATOM 1001 C CA . VAL A 1 139 ? -6.371 15.664 17.362 1.00 88.75 139 VAL A CA 1
ATOM 1002 C C . VAL A 1 139 ? -6.547 14.178 17.684 1.00 88.75 139 VAL A C 1
ATOM 1004 O O . VAL A 1 139 ? -7.474 13.544 17.183 1.00 88.75 139 VAL A O 1
ATOM 1007 N N . ILE A 1 140 ? -5.703 13.611 18.550 1.00 90.62 140 ILE A N 1
ATOM 1008 C CA . ILE A 1 140 ? -5.828 12.212 18.990 1.00 90.62 140 ILE A CA 1
ATOM 1009 C C . ILE A 1 140 ? -7.113 12.008 19.800 1.00 90.62 140 ILE A C 1
ATOM 1011 O O . ILE A 1 140 ? -7.817 11.019 19.592 1.00 90.62 140 ILE A O 1
ATOM 1015 N N . ALA A 1 141 ? -7.436 12.936 20.704 1.00 91.69 141 ALA A N 1
ATOM 1016 C CA . ALA A 1 141 ? -8.665 12.882 21.487 1.00 91.69 141 ALA A CA 1
ATOM 1017 C C . ALA A 1 141 ? -9.914 12.966 20.593 1.00 91.69 141 ALA A C 1
ATOM 1019 O O . ALA A 1 141 ? -10.838 12.176 20.771 1.00 91.69 141 ALA A O 1
ATOM 1020 N N . ALA A 1 142 ? -9.914 13.858 19.599 1.00 93.00 142 ALA A N 1
ATOM 1021 C CA . ALA A 1 142 ? -10.994 13.981 18.624 1.00 93.00 142 ALA A CA 1
ATOM 1022 C C . ALA A 1 142 ? -11.120 12.737 17.728 1.00 93.00 142 ALA A C 1
ATOM 1024 O O . ALA A 1 142 ? -12.229 12.303 17.427 1.00 93.00 142 ALA A O 1
ATOM 1025 N N . LEU A 1 143 ? -10.001 12.112 17.339 1.00 94.62 143 LEU A N 1
ATOM 1026 C CA . LEU A 1 143 ? -10.026 10.854 16.589 1.00 94.62 143 LEU A CA 1
ATOM 1027 C C . LEU A 1 143 ? -10.654 9.727 17.421 1.00 94.62 143 LEU A C 1
ATOM 1029 O O . LEU A 1 143 ? -11.485 8.986 16.902 1.00 94.62 143 LEU A O 1
ATOM 1033 N N . LEU A 1 144 ? -10.291 9.618 18.702 1.00 94.38 144 LEU A N 1
ATOM 1034 C CA . LEU A 1 144 ? -10.891 8.650 19.625 1.00 94.38 144 LEU A CA 1
ATOM 1035 C C . LEU A 1 144 ? -12.401 8.861 19.775 1.00 94.38 144 LEU A C 1
ATOM 1037 O O . LEU A 1 144 ? -13.160 7.901 19.669 1.00 94.38 144 LEU A O 1
ATOM 1041 N N . ASP A 1 145 ? -12.834 10.107 19.967 1.00 95.19 145 ASP A N 1
ATOM 1042 C CA . ASP A 1 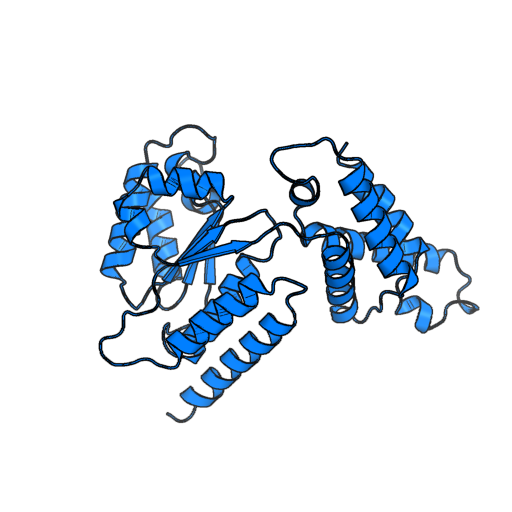145 ? -14.256 10.449 20.078 1.00 95.19 145 ASP A CA 1
ATOM 1043 C C . ASP A 1 145 ? -15.032 10.105 18.797 1.00 95.19 145 ASP A C 1
ATOM 1045 O O . ASP A 1 145 ? -16.120 9.530 18.855 1.00 95.19 145 ASP A O 1
ATOM 1049 N N . ALA A 1 146 ? -14.444 10.363 17.626 1.00 94.88 146 ALA A N 1
ATOM 1050 C CA . ALA A 1 146 ? -15.026 9.984 16.342 1.00 94.88 146 ALA A CA 1
ATOM 1051 C C . ALA A 1 146 ? -15.131 8.458 16.169 1.00 94.88 146 ALA A C 1
ATOM 1053 O O . ALA A 1 146 ? -16.133 7.969 15.642 1.00 94.88 146 ALA A O 1
ATOM 1054 N N . MET A 1 147 ? -14.121 7.699 16.611 1.00 93.88 147 MET A N 1
ATOM 1055 C CA . MET A 1 147 ? -14.129 6.230 16.570 1.00 93.88 147 MET A CA 1
ATOM 1056 C C . MET A 1 147 ? -15.244 5.648 17.446 1.00 93.88 147 MET A C 1
ATOM 1058 O O . MET A 1 147 ? -15.959 4.750 17.001 1.00 93.88 147 MET A O 1
ATOM 1062 N N . ASP A 1 148 ? -15.435 6.197 18.648 1.00 91.81 148 ASP A N 1
ATOM 1063 C CA . ASP A 1 148 ? -16.496 5.776 19.565 1.00 91.81 148 ASP A CA 1
ATOM 1064 C C . ASP A 1 148 ? -17.887 6.200 19.046 1.00 91.81 148 ASP A C 1
ATOM 1066 O O . ASP A 1 148 ? -18.822 5.396 19.014 1.00 91.81 148 ASP A O 1
ATOM 1070 N N . THR A 1 149 ? -18.026 7.442 18.569 1.00 94.56 149 THR A N 1
ATOM 1071 C CA . THR A 1 149 ? -19.293 8.010 18.069 1.00 94.56 149 THR A CA 1
ATOM 1072 C C . THR A 1 149 ? -19.788 7.319 16.798 1.00 94.56 149 THR A C 1
ATOM 1074 O O . THR A 1 149 ? -20.990 7.104 16.627 1.00 94.56 149 THR A O 1
ATOM 1077 N N . HIS A 1 150 ? -18.876 6.952 15.896 1.00 92.12 150 HIS A N 1
ATOM 1078 C CA . HIS A 1 150 ? -19.196 6.323 14.613 1.00 92.12 150 HIS A CA 1
ATOM 1079 C C . HIS A 1 150 ? -18.890 4.821 14.590 1.00 92.12 150 HIS A C 1
ATOM 1081 O O . HIS A 1 150 ? -18.670 4.241 13.519 1.00 92.12 150 HIS A O 1
ATOM 1087 N N . ALA A 1 151 ? -18.912 4.171 15.757 1.00 87.38 151 ALA A N 1
ATOM 1088 C CA . ALA A 1 151 ? -18.699 2.738 15.886 1.00 87.38 151 ALA A CA 1
ATOM 1089 C C . ALA A 1 151 ? -19.626 1.939 14.947 1.00 87.38 151 ALA A C 1
ATOM 1091 O O . ALA A 1 151 ? -20.841 2.136 14.899 1.00 87.38 151 ALA A O 1
ATOM 1092 N N . GLY A 1 152 ? -19.038 1.029 14.167 1.00 83.88 152 GLY A N 1
ATOM 1093 C CA . GLY A 1 152 ? -19.756 0.221 13.174 1.00 83.88 152 GLY A CA 1
ATOM 1094 C C . GLY A 1 152 ? -20.072 0.932 11.852 1.00 83.88 152 GLY A C 1
ATOM 1095 O O . GLY A 1 152 ? -20.555 0.279 10.933 1.00 83.88 152 GLY A O 1
ATOM 1096 N N . ASN A 1 153 ? -19.776 2.229 11.728 1.00 88.94 153 ASN A N 1
ATOM 1097 C CA . ASN A 1 153 ? -19.907 2.992 10.482 1.00 88.94 153 ASN A CA 1
ATOM 1098 C C . ASN A 1 153 ? -18.579 3.610 10.008 1.00 88.94 153 ASN A C 1
ATOM 1100 O O . ASN A 1 153 ? -18.509 4.151 8.910 1.00 88.94 153 ASN A O 1
ATOM 1104 N N . LEU A 1 154 ? -17.521 3.537 10.814 1.00 93.19 154 LEU A N 1
ATOM 1105 C CA . LEU A 1 154 ? -16.188 4.021 10.479 1.00 93.19 154 LEU A CA 1
ATOM 1106 C C . LEU A 1 154 ? -15.150 2.961 10.845 1.00 93.19 154 LEU A C 1
ATOM 1108 O O . LEU A 1 154 ? -15.124 2.470 11.972 1.00 93.19 154 LEU A O 1
ATOM 1112 N N . ILE A 1 155 ? -14.255 2.645 9.911 1.00 94.69 155 ILE A N 1
ATOM 1113 C CA . ILE A 1 155 ? -13.054 1.854 10.189 1.00 94.69 155 ILE A CA 1
ATOM 1114 C C . ILE A 1 155 ? -11.829 2.738 9.981 1.00 94.69 155 ILE A C 1
ATOM 1116 O O . ILE A 1 155 ? -11.601 3.244 8.887 1.00 94.69 155 ILE A O 1
ATOM 1120 N N . VAL A 1 156 ? -11.013 2.904 11.018 1.00 96.50 156 VAL A N 1
ATOM 1121 C CA . VAL A 1 156 ? -9.729 3.601 10.931 1.00 96.50 156 VAL A CA 1
ATOM 1122 C C . VAL A 1 156 ? -8.601 2.598 10.680 1.00 96.50 156 VAL A C 1
ATOM 1124 O O . VAL A 1 156 ? -8.546 1.533 11.300 1.00 96.50 156 VAL A O 1
ATOM 1127 N N . ILE A 1 157 ? -7.689 2.949 9.776 1.00 97.38 157 ILE A N 1
ATOM 1128 C CA . ILE A 1 157 ? -6.415 2.261 9.568 1.00 97.38 157 ILE A CA 1
ATOM 1129 C C . ILE A 1 157 ? -5.290 3.258 9.825 1.00 97.38 157 ILE A C 1
ATOM 1131 O O . ILE A 1 157 ? -5.154 4.237 9.092 1.00 97.38 157 ILE A O 1
ATOM 1135 N N . LEU A 1 158 ? -4.462 2.994 10.835 1.00 96.31 158 LEU A N 1
ATOM 1136 C CA . LEU A 1 158 ? -3.233 3.753 11.067 1.00 96.31 158 LEU A CA 1
ATOM 1137 C C . LEU A 1 158 ? -2.084 3.093 10.315 1.00 96.31 158 LEU A C 1
ATOM 1139 O O . LEU A 1 158 ? -1.893 1.885 10.434 1.00 96.31 158 LEU A O 1
ATOM 1143 N N . ALA A 1 159 ? -1.295 3.864 9.574 1.00 95.56 159 ALA A N 1
ATOM 1144 C CA . ALA A 1 159 ? -0.150 3.342 8.843 1.00 95.56 159 ALA A CA 1
ATOM 1145 C C . ALA A 1 159 ? 1.144 4.090 9.172 1.00 95.56 159 ALA A C 1
ATOM 1147 O O . ALA A 1 159 ? 1.150 5.304 9.361 1.00 95.56 159 ALA A O 1
ATOM 1148 N N . GLY A 1 160 ?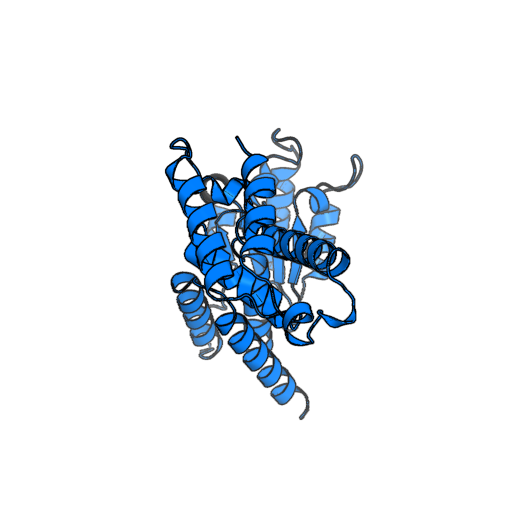 2.267 3.370 9.209 1.00 92.88 160 GLY A N 1
ATOM 1149 C CA . GLY A 1 160 ? 3.580 3.969 9.454 1.00 92.88 160 GLY A CA 1
ATOM 1150 C C . GLY A 1 160 ? 4.711 2.948 9.539 1.00 92.88 160 GLY A C 1
ATOM 1151 O O . GLY A 1 160 ? 4.518 1.763 9.263 1.00 92.88 160 GLY A O 1
ATOM 1152 N N . TYR A 1 161 ? 5.908 3.403 9.907 1.00 90.81 161 TYR A N 1
ATOM 1153 C CA . TYR A 1 161 ? 7.018 2.505 10.240 1.00 90.81 161 TYR A CA 1
ATOM 1154 C C . TYR A 1 161 ? 6.758 1.828 11.591 1.00 90.81 161 TYR A C 1
ATOM 1156 O O . TYR A 1 161 ? 6.217 2.466 12.490 1.00 90.81 161 TYR A O 1
ATOM 1164 N N . GLY A 1 162 ? 7.148 0.554 11.729 1.00 90.19 162 GLY A N 1
ATOM 1165 C CA . GLY A 1 162 ? 6.847 -0.271 12.909 1.00 90.19 162 GLY A CA 1
ATOM 1166 C C . GLY A 1 162 ? 7.211 0.406 14.227 1.00 90.19 162 GLY A C 1
ATOM 1167 O O . GLY A 1 162 ? 6.324 0.727 15.008 1.00 90.19 162 GLY A O 1
ATOM 1168 N N . ASP A 1 163 ? 8.488 0.735 14.406 1.00 89.69 163 ASP A N 1
ATOM 1169 C CA . ASP A 1 163 ? 9.001 1.368 15.625 1.00 89.69 163 ASP A CA 1
ATOM 1170 C C . ASP A 1 163 ? 8.332 2.716 15.943 1.00 89.69 163 ASP A C 1
ATOM 1172 O O . ASP A 1 163 ? 8.152 3.082 17.106 1.00 89.69 163 ASP A O 1
ATOM 1176 N N . GLU A 1 164 ? 7.976 3.485 14.910 1.00 90.31 164 GLU A N 1
ATOM 1177 C CA . GLU A 1 164 ? 7.332 4.789 15.084 1.00 90.31 164 GLU A CA 1
ATOM 1178 C C . GLU A 1 164 ? 5.886 4.634 15.554 1.00 90.31 164 GLU A C 1
ATOM 1180 O O . GLU A 1 164 ? 5.444 5.370 16.434 1.00 90.31 164 GLU A O 1
ATOM 1185 N N . ILE A 1 165 ? 5.157 3.674 14.981 1.00 91.88 165 ILE A N 1
ATOM 1186 C CA . ILE A 1 165 ? 3.788 3.352 15.381 1.00 91.88 165 ILE A CA 1
ATOM 1187 C C . ILE A 1 165 ? 3.765 2.729 16.776 1.00 91.88 165 ILE A C 1
ATOM 1189 O O . ILE A 1 165 ? 2.919 3.101 17.583 1.00 91.88 165 ILE A O 1
ATOM 1193 N N . GLU A 1 166 ? 4.703 1.837 17.089 1.00 90.69 166 GLU A N 1
ATOM 1194 C CA . GLU A 1 166 ? 4.827 1.245 18.422 1.00 90.69 166 GLU A CA 1
ATOM 1195 C C . GLU A 1 166 ? 5.055 2.330 19.480 1.00 90.69 166 GLU A C 1
ATOM 1197 O O . GLU A 1 166 ? 4.319 2.400 20.463 1.00 90.69 166 GLU A O 1
ATOM 1202 N N . THR A 1 167 ? 5.997 3.247 19.234 1.00 90.31 167 THR A N 1
ATOM 1203 C CA . THR A 1 167 ? 6.252 4.388 20.128 1.00 90.31 167 THR A CA 1
ATOM 1204 C C . THR A 1 167 ? 5.020 5.291 20.258 1.00 90.31 167 THR A C 1
ATOM 1206 O O . THR A 1 167 ? 4.673 5.722 21.357 1.00 90.31 167 THR A O 1
ATOM 1209 N N . PHE A 1 168 ? 4.338 5.573 19.144 1.00 89.38 168 PHE A N 1
ATOM 1210 C CA . PHE A 1 168 ? 3.133 6.401 19.111 1.00 89.38 168 PHE A CA 1
ATOM 1211 C C . PHE A 1 168 ? 1.979 5.802 19.930 1.00 89.38 168 PHE A C 1
ATOM 1213 O O . PHE A 1 168 ? 1.349 6.517 20.711 1.00 89.38 168 PHE A O 1
ATOM 1220 N N . LEU A 1 169 ? 1.725 4.499 19.788 1.00 91.38 169 LEU A N 1
ATOM 1221 C CA . LEU A 1 169 ? 0.673 3.793 20.519 1.00 91.38 169 LEU A CA 1
ATOM 1222 C C . LEU A 1 169 ? 1.035 3.589 21.995 1.00 91.38 169 LEU A C 1
ATOM 1224 O O . LEU A 1 169 ? 0.167 3.750 22.849 1.00 91.38 169 LEU A O 1
ATOM 1228 N N . ALA A 1 170 ? 2.305 3.323 22.318 1.00 88.75 170 ALA A N 1
ATOM 1229 C CA . ALA A 1 170 ? 2.776 3.236 23.703 1.00 88.75 170 ALA A CA 1
ATOM 1230 C C . ALA A 1 170 ? 2.593 4.560 24.465 1.00 88.75 170 ALA A C 1
ATOM 1232 O O . ALA A 1 170 ? 2.305 4.554 25.658 1.00 88.75 170 ALA A O 1
ATOM 1233 N N . GLY A 1 171 ? 2.706 5.700 23.775 1.00 86.00 171 GLY A N 1
ATOM 1234 C CA . GLY A 1 171 ? 2.402 7.016 24.343 1.00 86.00 171 GLY A CA 1
ATOM 1235 C C . GLY A 1 171 ? 0.906 7.310 24.519 1.00 86.00 171 GLY A C 1
ATOM 1236 O O . GLY A 1 171 ? 0.563 8.296 25.166 1.00 86.00 171 GLY A O 1
ATOM 1237 N N . ASN A 1 172 ? 0.014 6.488 23.952 1.00 87.25 172 ASN A N 1
ATOM 1238 C CA . ASN A 1 172 ? -1.430 6.721 23.900 1.00 87.25 172 ASN A CA 1
ATOM 1239 C C . ASN A 1 172 ? -2.214 5.420 24.157 1.00 87.25 172 ASN A C 1
ATOM 1241 O O . ASN A 1 172 ? -2.881 4.900 23.262 1.00 87.25 172 ASN A O 1
ATOM 1245 N N . GLU A 1 173 ? -2.181 4.902 25.388 1.00 88.88 173 GLU A N 1
ATOM 1246 C CA . GLU A 1 173 ? -2.790 3.605 25.744 1.00 88.88 173 GLU A CA 1
ATOM 1247 C C . GLU A 1 173 ? -4.273 3.479 25.348 1.00 88.88 173 GLU A C 1
ATOM 1249 O O . GLU A 1 173 ? -4.707 2.432 24.866 1.00 88.88 173 GLU A O 1
ATOM 1254 N N . ARG A 1 174 ? -5.054 4.563 25.492 1.00 89.94 174 ARG A N 1
ATOM 1255 C CA . ARG A 1 174 ? -6.470 4.595 25.079 1.00 89.94 174 ARG A CA 1
ATOM 1256 C C . ARG A 1 174 ? -6.642 4.399 23.576 1.00 89.94 174 ARG A C 1
ATOM 1258 O O . ARG A 1 174 ? -7.565 3.707 23.165 1.00 89.94 174 ARG A O 1
ATOM 1265 N N . LEU A 1 175 ? -5.761 4.999 22.776 1.00 91.06 175 LEU A N 1
ATOM 1266 C CA . LEU A 1 175 ? -5.758 4.810 21.331 1.00 91.06 175 LEU A CA 1
ATOM 1267 C C . LEU A 1 175 ? -5.338 3.381 20.999 1.00 91.06 175 LEU A C 1
ATOM 1269 O O . LEU A 1 175 ? -6.038 2.710 20.253 1.00 91.06 175 LEU A O 1
ATOM 1273 N N . ALA A 1 176 ? -4.258 2.885 21.608 1.00 91.88 176 ALA A N 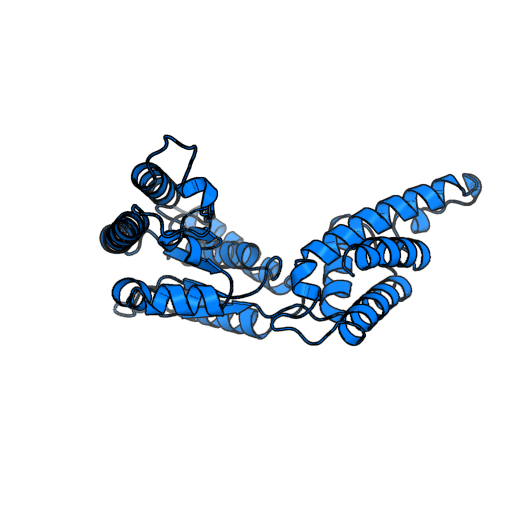1
ATOM 1274 C CA . ALA A 1 176 ? -3.754 1.530 21.387 1.00 91.88 176 ALA A CA 1
ATOM 1275 C C . ALA A 1 176 ? -4.820 0.446 21.620 1.00 91.88 176 ALA A C 1
ATOM 1277 O O . ALA A 1 176 ? -4.930 -0.485 20.823 1.00 91.88 176 ALA A O 1
ATOM 1278 N N . ALA A 1 177 ? -5.652 0.599 22.655 1.00 91.31 177 ALA A N 1
ATOM 1279 C CA . ALA A 1 177 ? -6.730 -0.339 22.967 1.00 91.31 177 ALA A CA 1
ATOM 1280 C C . ALA A 1 177 ? -7.773 -0.497 21.839 1.00 91.31 177 ALA A C 1
ATOM 1282 O O . ALA A 1 177 ? -8.415 -1.542 21.747 1.00 91.31 177 ALA A O 1
ATOM 1283 N N . GLN A 1 178 ? -7.919 0.505 20.966 1.00 91.25 178 GLN A N 1
ATOM 1284 C CA . GLN A 1 178 ? -8.863 0.484 19.845 1.00 91.25 178 GLN A CA 1
ATOM 1285 C C . GLN A 1 178 ? -8.333 -0.264 18.607 1.00 91.25 178 GLN A C 1
ATOM 1287 O O . GLN A 1 178 ? -9.098 -0.544 17.683 1.00 91.25 178 GLN A O 1
ATOM 1292 N N . PHE A 1 179 ? -7.042 -0.619 18.580 1.00 92.94 179 PHE A N 1
ATOM 1293 C CA . PHE A 1 179 ? -6.377 -1.267 17.443 1.00 92.94 179 PHE A CA 1
ATOM 1294 C C . PHE A 1 179 ? -5.862 -2.674 17.797 1.00 92.94 179 PHE A C 1
ATOM 1296 O O . PHE A 1 179 ? -4.655 -2.895 17.899 1.00 92.94 179 PHE A O 1
ATOM 1303 N N . PRO A 1 180 ? -6.750 -3.672 17.953 1.00 85.81 180 PRO A N 1
ATOM 1304 C CA . PRO A 1 180 ? -6.357 -5.021 18.365 1.00 85.81 180 PRO A CA 1
ATOM 1305 C C . PRO A 1 180 ? -5.645 -5.822 17.263 1.00 85.81 180 PRO A C 1
ATOM 1307 O O . PRO A 1 180 ? -5.086 -6.883 17.535 1.00 85.81 180 PRO A O 1
ATOM 1310 N N . THR A 1 181 ? -5.711 -5.371 16.007 1.00 90.00 181 THR A N 1
ATOM 1311 C CA . THR A 1 181 ? -5.163 -6.090 14.851 1.00 90.00 181 THR A CA 1
ATOM 1312 C C . THR A 1 181 ? -4.095 -5.255 14.160 1.00 90.00 181 THR A C 1
ATOM 1314 O O . THR A 1 181 ? -4.360 -4.145 13.701 1.00 90.00 181 THR A O 1
ATOM 1317 N N . SER A 1 182 ? -2.902 -5.834 14.033 1.00 92.12 182 SER A N 1
ATOM 1318 C CA . SER A 1 182 ? -1.780 -5.253 13.302 1.00 92.12 182 SER A CA 1
ATOM 1319 C C . SER A 1 182 ? -1.378 -6.146 12.128 1.00 92.12 182 SER A C 1
ATOM 1321 O O . SER A 1 182 ? -1.358 -7.373 12.251 1.00 92.12 182 SER A O 1
ATOM 1323 N N . LEU A 1 183 ? -1.073 -5.530 10.988 1.00 94.50 183 LEU A N 1
ATOM 1324 C CA . LEU A 1 183 ? -0.510 -6.168 9.803 1.00 94.50 183 LEU A CA 1
ATOM 1325 C C . LEU A 1 183 ? 0.884 -5.600 9.551 1.00 94.50 183 LEU A C 1
ATOM 1327 O O . LEU A 1 183 ? 1.020 -4.401 9.297 1.00 94.50 183 LEU A O 1
ATOM 1331 N N . ASP A 1 184 ? 1.895 -6.469 9.565 1.00 94.31 184 ASP A N 1
ATOM 1332 C CA . ASP A 1 184 ? 3.281 -6.070 9.333 1.00 94.31 184 ASP A CA 1
ATOM 1333 C C . ASP A 1 184 ? 3.736 -6.340 7.896 1.00 94.31 184 ASP A C 1
ATOM 1335 O O . ASP A 1 184 ? 3.753 -7.471 7.403 1.00 94.31 184 ASP A O 1
ATOM 1339 N N . PHE A 1 185 ? 4.088 -5.264 7.201 1.00 94.44 185 PHE A N 1
ATOM 1340 C CA . PHE A 1 185 ? 4.478 -5.258 5.803 1.00 94.44 185 PHE A CA 1
ATOM 1341 C C . PHE A 1 185 ? 5.996 -5.160 5.685 1.00 94.44 185 PHE A C 1
ATOM 1343 O O . PHE A 1 185 ? 6.549 -4.071 5.535 1.00 94.44 185 PHE A O 1
ATOM 1350 N N . GLU A 1 186 ? 6.656 -6.314 5.658 1.00 92.44 186 GLU A N 1
ATOM 1351 C CA . GLU A 1 186 ? 8.114 -6.451 5.533 1.00 92.44 186 GLU A CA 1
ATOM 1352 C C . GLU A 1 186 ? 8.701 -5.769 4.275 1.00 92.44 186 GLU A C 1
ATOM 1354 O O . GLU A 1 186 ? 7.992 -5.414 3.333 1.00 92.44 186 GLU A O 1
ATOM 1359 N N . SER A 1 187 ? 10.013 -5.599 4.182 1.00 93.00 187 SER A N 1
ATOM 1360 C CA . SER A 1 187 ? 10.647 -5.147 2.934 1.00 93.00 187 SER A CA 1
ATOM 1361 C C . SER A 1 187 ? 10.559 -6.218 1.837 1.00 93.00 187 SER A C 1
ATOM 1363 O O . SER A 1 187 ? 10.577 -7.412 2.118 1.00 93.00 187 SER A O 1
ATOM 1365 N N . TYR A 1 188 ? 10.487 -5.812 0.567 1.00 93.81 188 TYR A N 1
ATOM 1366 C CA . TYR A 1 188 ? 10.577 -6.757 -0.551 1.00 93.81 188 TYR A CA 1
ATOM 1367 C C . TYR A 1 188 ? 12.013 -7.232 -0.759 1.00 93.81 188 TYR A C 1
ATOM 1369 O O . TYR A 1 188 ? 12.963 -6.450 -0.680 1.00 93.81 188 TYR A O 1
ATOM 1377 N N . ASN A 1 189 ? 12.163 -8.505 -1.114 1.00 93.88 189 ASN A N 1
ATOM 1378 C CA . ASN A 1 189 ? 13.447 -9.041 -1.549 1.00 93.88 189 ASN A CA 1
ATOM 1379 C C . ASN A 1 189 ? 13.673 -8.790 -3.059 1.00 93.88 189 ASN A C 1
ATOM 1381 O O . ASN A 1 189 ? 12.789 -8.339 -3.793 1.00 93.88 189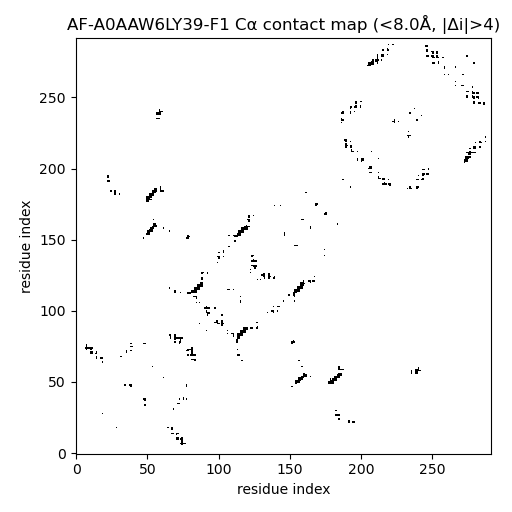 ASN A O 1
ATOM 1385 N N . ALA A 1 190 ? 14.873 -9.101 -3.554 1.00 95.44 190 ALA A N 1
ATOM 1386 C CA . ALA A 1 190 ? 15.230 -8.886 -4.957 1.00 95.44 190 ALA A CA 1
ATOM 1387 C C . ALA A 1 190 ? 14.369 -9.691 -5.954 1.00 95.44 190 ALA A C 1
ATOM 1389 O O . ALA A 1 190 ? 14.181 -9.253 -7.092 1.00 95.44 190 ALA A O 1
ATOM 1390 N N . TYR A 1 191 ? 13.861 -10.859 -5.547 1.00 95.62 191 TYR A N 1
ATOM 1391 C CA . TYR A 1 191 ? 12.953 -11.667 -6.360 1.00 95.62 191 TYR A CA 1
ATOM 1392 C C . TYR A 1 191 ? 11.593 -10.977 -6.498 1.00 95.62 191 TYR A C 1
ATOM 1394 O O . TYR A 1 191 ? 11.136 -10.765 -7.622 1.00 95.62 191 TYR A O 1
ATOM 1402 N N . ASP A 1 192 ? 11.011 -10.522 -5.388 1.00 95.25 192 ASP A N 1
ATOM 1403 C CA . ASP A 1 192 ? 9.724 -9.825 -5.389 1.00 95.25 192 ASP A CA 1
ATOM 1404 C C . ASP A 1 192 ? 9.785 -8.552 -6.240 1.00 95.25 192 ASP A C 1
ATOM 1406 O O . ASP A 1 192 ? 8.894 -8.299 -7.044 1.00 95.25 192 ASP A O 1
ATOM 1410 N N . ILE A 1 193 ? 10.870 -7.772 -6.150 1.00 96.06 193 ILE A N 1
ATOM 1411 C CA . ILE A 1 193 ? 11.046 -6.558 -6.965 1.00 96.06 193 ILE A CA 1
ATOM 1412 C C . ILE A 1 193 ? 11.015 -6.872 -8.467 1.00 96.06 193 ILE A C 1
ATOM 1414 O O . ILE A 1 193 ? 10.404 -6.121 -9.240 1.00 96.06 193 ILE A O 1
ATOM 1418 N N . ALA A 1 194 ? 11.651 -7.968 -8.893 1.00 96.69 194 ALA A N 1
ATOM 1419 C CA . ALA A 1 194 ? 11.656 -8.399 -10.288 1.00 96.69 194 ALA A CA 1
ATOM 1420 C C . ALA A 1 194 ? 10.264 -8.859 -10.749 1.00 96.69 194 ALA A C 1
ATOM 1422 O O . ALA A 1 194 ? 9.822 -8.472 -11.835 1.00 96.69 194 ALA A O 1
ATOM 1423 N N . GLU A 1 195 ? 9.551 -9.621 -9.920 1.00 95.69 195 GLU A N 1
ATOM 1424 C CA . GLU A 1 195 ? 8.207 -10.110 -10.237 1.00 95.69 195 GLU A CA 1
ATOM 1425 C C . GLU A 1 195 ? 7.160 -8.984 -10.221 1.00 95.69 195 GLU A C 1
ATOM 1427 O O . GLU A 1 195 ? 6.371 -8.878 -11.159 1.00 95.69 195 GLU A O 1
ATOM 1432 N N . ILE A 1 196 ? 7.226 -8.040 -9.277 1.00 95.06 196 ILE A N 1
ATOM 1433 C CA . ILE A 1 196 ? 6.393 -6.823 -9.293 1.00 95.06 196 ILE A CA 1
ATOM 1434 C C . ILE A 1 196 ? 6.6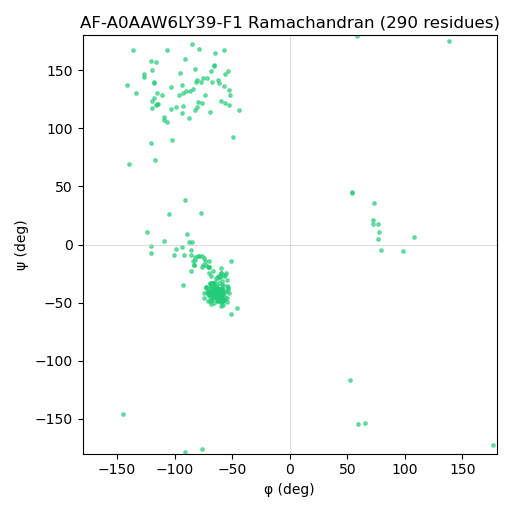40 -6.030 -10.582 1.00 95.06 196 ILE A C 1
ATOM 1436 O O . ILE A 1 196 ? 5.694 -5.574 -11.224 1.00 95.06 196 ILE A O 1
ATOM 1440 N N . THR A 1 197 ? 7.899 -5.892 -11.012 1.00 96.50 197 THR A N 1
ATOM 1441 C CA . THR A 1 197 ? 8.221 -5.210 -12.279 1.00 96.50 197 THR A CA 1
ATOM 1442 C C . THR A 1 197 ? 7.592 -5.934 -13.470 1.00 96.50 197 THR A C 1
ATOM 1444 O O . THR A 1 197 ? 7.074 -5.293 -14.386 1.00 96.50 197 THR A O 1
ATOM 1447 N N . ALA A 1 198 ? 7.596 -7.269 -13.455 1.00 95.50 198 ALA A N 1
ATOM 1448 C CA . ALA A 1 198 ? 6.962 -8.073 -14.489 1.00 95.50 198 ALA A CA 1
ATOM 1449 C C . ALA A 1 198 ? 5.435 -7.904 -14.514 1.00 95.50 198 ALA A C 1
ATOM 1451 O O . ALA A 1 198 ? 4.876 -7.780 -15.603 1.00 95.50 198 ALA A O 1
ATOM 1452 N N . VAL A 1 199 ? 4.777 -7.850 -13.351 1.00 93.69 199 VAL A N 1
ATOM 1453 C CA . VAL A 1 199 ? 3.331 -7.587 -13.235 1.00 93.69 199 VAL A CA 1
ATOM 1454 C C . VAL A 1 199 ? 2.986 -6.196 -13.773 1.00 93.69 199 VAL A C 1
ATOM 1456 O O . VAL A 1 199 ? 2.065 -6.061 -14.580 1.00 93.69 199 VAL A O 1
ATOM 1459 N N . ILE A 1 200 ? 3.755 -5.165 -1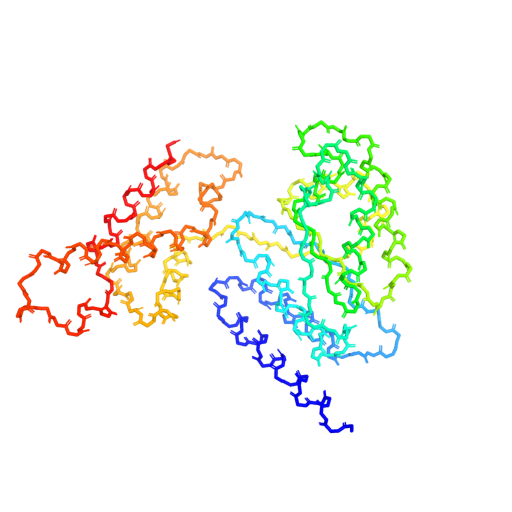3.402 1.00 94.19 200 ILE A N 1
ATOM 1460 C CA . ILE A 1 200 ? 3.571 -3.795 -13.912 1.00 94.19 200 ILE A CA 1
ATOM 1461 C C . ILE A 1 200 ? 3.698 -3.765 -15.442 1.00 94.19 200 ILE A C 1
ATOM 1463 O O . ILE A 1 200 ? 2.849 -3.186 -16.121 1.00 94.19 200 ILE A O 1
ATOM 1467 N N . ALA A 1 201 ? 4.728 -4.413 -15.995 1.00 94.94 201 ALA A N 1
ATOM 1468 C CA . ALA A 1 201 ? 4.924 -4.486 -17.440 1.00 94.94 201 ALA A CA 1
ATOM 1469 C C . ALA A 1 201 ? 3.774 -5.237 -18.136 1.00 94.94 201 ALA A C 1
ATOM 1471 O O . ALA A 1 201 ? 3.246 -4.754 -19.140 1.00 94.94 201 ALA A O 1
ATOM 1472 N N . ALA A 1 202 ? 3.342 -6.374 -17.579 1.00 94.06 202 ALA A N 1
ATOM 1473 C CA . ALA A 1 202 ? 2.274 -7.198 -18.141 1.00 94.06 202 ALA A CA 1
ATOM 1474 C C . ALA A 1 202 ? 0.939 -6.444 -18.210 1.00 94.06 202 ALA A C 1
ATOM 1476 O O . ALA A 1 202 ? 0.264 -6.498 -19.238 1.00 94.06 202 ALA A O 1
ATOM 1477 N N . ARG A 1 203 ? 0.600 -5.663 -17.173 1.00 92.06 203 ARG A N 1
ATOM 1478 C CA . ARG A 1 203 ? -0.584 -4.782 -17.166 1.00 92.06 203 ARG A CA 1
ATOM 1479 C C . ARG A 1 203 ? -0.546 -3.720 -18.268 1.00 92.06 203 ARG A C 1
ATOM 1481 O O . ARG A 1 203 ? -1.591 -3.305 -18.752 1.00 92.06 203 ARG A O 1
ATOM 1488 N N . ALA A 1 204 ? 0.646 -3.311 -18.700 1.00 92.75 204 ALA A N 1
ATOM 1489 C CA . ALA A 1 204 ? 0.838 -2.401 -19.826 1.00 92.75 204 ALA A CA 1
ATOM 1490 C C . ALA A 1 204 ? 0.952 -3.115 -21.191 1.00 92.75 204 ALA A C 1
ATOM 1492 O O . ALA A 1 204 ? 1.320 -2.484 -22.182 1.00 92.75 204 ALA A O 1
ATOM 1493 N N . GLY A 1 205 ? 0.682 -4.424 -21.256 1.00 94.06 205 GLY A N 1
ATOM 1494 C CA . GLY A 1 205 ? 0.803 -5.223 -22.478 1.00 94.06 205 GLY A CA 1
ATOM 1495 C C . GLY A 1 205 ? 2.249 -5.493 -22.909 1.00 94.06 205 GLY A C 1
ATOM 1496 O O . GLY A 1 205 ? 2.491 -5.841 -24.065 1.00 94.06 205 GLY A O 1
ATOM 1497 N N . ILE A 1 206 ? 3.217 -5.320 -22.003 1.00 94.81 206 ILE A N 1
ATOM 1498 C CA . ILE A 1 206 ? 4.645 -5.504 -22.266 1.00 94.81 206 ILE A CA 1
ATOM 1499 C C . ILE A 1 206 ? 5.149 -6.731 -21.508 1.00 94.81 206 ILE A C 1
ATOM 1501 O O . ILE A 1 206 ? 4.993 -6.860 -20.297 1.00 94.81 206 ILE A O 1
ATOM 1505 N N . ARG A 1 207 ? 5.825 -7.637 -22.212 1.00 95.31 207 ARG A N 1
ATOM 1506 C CA . ARG A 1 207 ? 6.420 -8.827 -21.609 1.00 95.31 207 ARG A CA 1
ATOM 1507 C C . ARG A 1 207 ? 7.870 -8.573 -21.207 1.00 95.31 207 ARG A C 1
ATOM 1509 O O . ARG A 1 207 ? 8.736 -8.357 -22.050 1.00 95.31 207 ARG A O 1
ATOM 1516 N N . LEU A 1 208 ? 8.162 -8.708 -19.919 1.00 95.44 208 LEU A N 1
ATOM 1517 C CA . LEU A 1 208 ? 9.538 -8.741 -19.428 1.00 95.44 208 LEU A CA 1
ATOM 1518 C C . LEU A 1 208 ? 10.170 -10.110 -19.730 1.00 95.44 208 LEU A C 1
ATOM 1520 O O . LEU A 1 208 ? 9.637 -11.144 -19.310 1.00 95.44 208 LEU A O 1
ATOM 1524 N N . THR A 1 209 ? 11.281 -10.135 -20.471 1.00 95.88 209 THR A N 1
ATOM 1525 C CA . THR A 1 209 ? 11.971 -11.394 -20.810 1.00 95.88 209 THR A CA 1
ATOM 1526 C C . THR A 1 209 ? 12.559 -12.067 -19.564 1.00 95.88 209 THR A C 1
ATOM 1528 O O . THR A 1 209 ? 12.882 -11.405 -18.578 1.00 95.88 209 THR A O 1
ATOM 1531 N N . ALA A 1 210 ? 12.745 -13.392 -19.596 1.00 95.62 210 ALA A N 1
ATOM 1532 C CA . ALA A 1 210 ? 13.322 -14.130 -18.464 1.00 95.62 210 ALA A CA 1
ATOM 1533 C C . ALA A 1 210 ? 14.730 -13.624 -18.090 1.00 95.62 210 ALA A C 1
ATOM 1535 O O . ALA A 1 210 ? 15.051 -13.485 -16.912 1.00 95.62 210 ALA A O 1
ATOM 1536 N N . LYS A 1 211 ? 15.544 -13.272 -19.096 1.00 96.62 211 LYS A N 1
ATOM 1537 C CA . LYS A 1 211 ? 16.872 -12.674 -18.892 1.00 96.62 211 LYS A CA 1
ATOM 1538 C C . LYS A 1 211 ? 16.782 -11.290 -18.244 1.00 96.62 211 LYS A C 1
ATOM 1540 O O . LYS A 1 211 ? 17.550 -11.006 -17.332 1.00 96.62 211 LYS A O 1
ATOM 1545 N N . ALA A 1 212 ? 15.824 -10.462 -18.661 1.00 96.38 212 ALA A N 1
ATOM 1546 C CA . ALA A 1 212 ? 15.589 -9.155 -18.054 1.00 96.38 212 ALA A CA 1
ATOM 1547 C C . ALA A 1 212 ? 15.154 -9.273 -16.584 1.00 96.38 212 ALA A C 1
ATOM 1549 O O . ALA A 1 212 ? 15.721 -8.604 -15.727 1.00 96.38 212 ALA A O 1
ATOM 1550 N N . ARG A 1 213 ? 14.226 -10.188 -16.263 1.00 96.81 213 ARG A N 1
ATOM 1551 C CA . ARG A 1 213 ? 13.832 -10.483 -14.871 1.00 96.81 213 ARG A CA 1
ATOM 1552 C C . ARG A 1 213 ? 15.028 -10.899 -14.014 1.00 96.81 213 ARG A C 1
ATOM 1554 O O . ARG A 1 213 ? 15.231 -10.358 -12.930 1.00 96.81 213 ARG A O 1
ATOM 1561 N N . ALA A 1 214 ? 15.847 -11.822 -14.522 1.00 97.19 214 ALA A N 1
ATOM 1562 C CA . ALA A 1 214 ? 17.054 -12.266 -13.833 1.00 97.19 214 ALA A CA 1
ATOM 1563 C C . ALA A 1 214 ? 18.046 -11.112 -13.604 1.00 97.19 214 ALA A C 1
ATOM 1565 O O . ALA A 1 214 ? 18.634 -11.028 -12.528 1.00 97.19 214 ALA A O 1
ATOM 1566 N N . ALA A 1 215 ? 18.187 -10.199 -14.570 1.00 97.31 215 ALA A N 1
ATOM 1567 C CA . ALA A 1 215 ? 19.046 -9.027 -14.437 1.00 97.31 215 ALA A CA 1
ATOM 1568 C C . ALA A 1 215 ? 18.567 -8.052 -13.351 1.00 97.31 215 ALA A C 1
ATOM 1570 O O . ALA A 1 215 ? 19.403 -7.574 -12.587 1.00 97.31 215 ALA A O 1
ATOM 1571 N N . ILE A 1 216 ? 17.252 -7.813 -13.216 1.00 97.19 216 ILE A N 1
ATOM 1572 C CA . ILE A 1 216 ? 16.705 -7.020 -12.095 1.00 97.19 216 ILE A CA 1
ATOM 1573 C C . ILE A 1 216 ? 17.100 -7.658 -10.770 1.00 97.19 216 ILE A C 1
ATOM 1575 O O . ILE A 1 216 ? 17.664 -6.988 -9.908 1.00 97.19 216 ILE A O 1
ATOM 1579 N N . ARG A 1 217 ? 16.833 -8.961 -10.626 1.00 96.81 217 ARG A N 1
ATOM 1580 C CA . ARG A 1 217 ? 17.111 -9.692 -9.389 1.00 96.81 217 ARG A CA 1
ATOM 1581 C C . ARG A 1 217 ? 18.586 -9.595 -9.006 1.00 96.81 217 ARG A C 1
ATOM 1583 O O . ARG A 1 217 ? 18.886 -9.263 -7.869 1.00 96.81 217 ARG A O 1
ATOM 1590 N N . VAL A 1 218 ? 19.500 -9.836 -9.949 1.00 96.88 218 VAL A N 1
ATOM 1591 C CA . VAL A 1 218 ? 20.947 -9.735 -9.692 1.00 96.88 218 VAL A CA 1
ATOM 1592 C C . VAL A 1 218 ? 21.339 -8.310 -9.306 1.00 96.88 218 VAL A C 1
ATOM 1594 O O . VAL A 1 218 ? 22.025 -8.127 -8.308 1.00 96.88 218 VAL A O 1
ATOM 1597 N N . ALA A 1 219 ? 20.886 -7.296 -10.047 1.00 95.44 219 ALA A N 1
ATOM 1598 C CA . ALA A 1 219 ? 21.247 -5.907 -9.771 1.00 95.44 219 ALA A CA 1
ATOM 1599 C C . ALA A 1 219 ? 20.762 -5.440 -8.388 1.00 95.44 219 ALA A C 1
ATOM 1601 O O . ALA A 1 219 ? 21.505 -4.787 -7.655 1.00 95.44 219 ALA A O 1
ATOM 1602 N N . VAL A 1 220 ? 19.527 -5.793 -8.018 1.00 95.19 220 VAL A N 1
ATOM 1603 C CA . VAL A 1 220 ? 18.951 -5.459 -6.709 1.00 95.19 220 VAL A CA 1
ATOM 1604 C C . VAL A 1 220 ? 19.645 -6.243 -5.596 1.00 95.19 220 VAL A C 1
ATOM 1606 O O . VAL A 1 220 ? 20.006 -5.639 -4.590 1.00 95.19 220 VAL A O 1
ATOM 1609 N N . GLN A 1 221 ? 19.902 -7.542 -5.786 1.00 95.25 221 GLN A N 1
ATOM 1610 C CA . GLN A 1 221 ? 20.595 -8.365 -4.792 1.00 95.25 221 GLN A CA 1
ATOM 1611 C C . GLN A 1 221 ? 22.007 -7.843 -4.519 1.00 95.25 221 GLN A C 1
ATOM 1613 O O . GLN A 1 221 ? 22.351 -7.600 -3.371 1.00 95.25 221 GLN A O 1
ATOM 1618 N N . VAL A 1 222 ? 22.781 -7.543 -5.567 1.00 94.00 222 VAL A N 1
ATOM 1619 C CA . VAL A 1 222 ? 24.121 -6.949 -5.432 1.00 94.00 222 VAL A CA 1
ATOM 1620 C C . VAL A 1 222 ? 24.069 -5.625 -4.666 1.00 94.00 222 VAL A C 1
ATOM 1622 O O . VAL A 1 222 ? 24.954 -5.332 -3.864 1.00 94.00 222 VAL A O 1
ATOM 1625 N N . LYS A 1 223 ? 23.029 -4.808 -4.881 1.00 92.00 223 LYS A N 1
ATOM 1626 C CA . LYS A 1 223 ? 22.867 -3.550 -4.144 1.00 92.00 223 LYS A CA 1
ATOM 1627 C C . LYS A 1 223 ? 22.548 -3.778 -2.665 1.00 92.00 223 LYS A C 1
ATOM 1629 O O . LYS A 1 223 ? 23.021 -3.000 -1.841 1.00 92.00 223 LYS A O 1
ATOM 1634 N N . ILE A 1 224 ? 21.755 -4.799 -2.345 1.00 91.19 224 ILE A N 1
ATOM 1635 C CA . ILE A 1 224 ? 21.455 -5.200 -0.967 1.00 91.19 224 ILE A CA 1
ATOM 1636 C C . ILE A 1 224 ? 22.735 -5.708 -0.289 1.00 91.19 224 ILE A C 1
ATOM 1638 O O . ILE A 1 224 ? 23.101 -5.183 0.760 1.00 91.19 224 ILE A O 1
ATOM 1642 N N . ASP A 1 225 ? 23.458 -6.629 -0.925 1.00 91.31 225 ASP A N 1
ATOM 1643 C CA . ASP A 1 225 ? 24.644 -7.285 -0.359 1.00 91.31 225 ASP A CA 1
ATOM 1644 C C . ASP A 1 225 ? 25.812 -6.314 -0.128 1.00 91.31 225 ASP A C 1
ATOM 1646 O O . ASP A 1 225 ? 26.546 -6.436 0.848 1.00 91.31 225 ASP A O 1
ATOM 1650 N N . HIS A 1 226 ? 25.983 -5.318 -1.004 1.00 88.88 226 HIS A N 1
ATOM 1651 C CA . HIS A 1 226 ? 27.024 -4.291 -0.864 1.00 88.88 226 HIS A CA 1
ATOM 1652 C C . HIS A 1 226 ? 26.593 -3.079 -0.027 1.00 88.88 226 HIS A C 1
ATOM 1654 O O . HIS A 1 226 ? 27.349 -2.110 0.089 1.00 88.88 226 HIS A O 1
ATOM 1660 N N . SER A 1 227 ? 25.377 -3.077 0.525 1.00 87.00 227 SER A N 1
ATOM 1661 C CA . SER A 1 227 ? 24.936 -1.992 1.399 1.00 87.00 227 SER A CA 1
ATOM 1662 C C . SER A 1 227 ? 25.482 -2.166 2.816 1.00 87.00 227 SER A C 1
ATOM 1664 O O . SER A 1 227 ? 25.577 -3.276 3.333 1.00 87.00 227 SER A O 1
ATOM 1666 N N . LEU A 1 228 ? 25.859 -1.056 3.458 1.00 83.31 228 LEU A N 1
ATOM 1667 C CA . LEU A 1 228 ? 26.290 -1.089 4.856 1.00 83.31 228 LEU A CA 1
ATOM 1668 C C . LEU A 1 228 ? 25.138 -1.569 5.751 1.00 83.31 228 LEU A C 1
ATOM 1670 O O . LEU A 1 228 ? 24.000 -1.134 5.533 1.00 83.31 228 LEU A O 1
ATOM 1674 N N . PRO A 1 229 ? 25.418 -2.381 6.788 1.00 79.88 229 PRO A N 1
ATOM 1675 C CA . PRO A 1 229 ? 24.404 -2.784 7.748 1.00 79.88 229 PRO A CA 1
ATOM 1676 C C . PRO A 1 229 ? 23.828 -1.537 8.420 1.00 79.88 229 PRO A C 1
ATOM 1678 O O . PRO A 1 229 ? 24.546 -0.700 8.972 1.00 79.88 229 PRO A O 1
ATOM 1681 N N . ARG A 1 230 ? 22.510 -1.389 8.323 1.00 82.00 230 ARG A N 1
ATOM 1682 C CA . ARG A 1 230 ? 21.736 -0.285 8.893 1.00 82.00 230 ARG A CA 1
ATOM 1683 C C . ARG A 1 230 ? 20.480 -0.844 9.539 1.00 82.00 230 ARG A C 1
ATOM 1685 O O . ARG A 1 230 ? 20.114 -1.987 9.293 1.00 82.00 230 ARG A O 1
ATOM 1692 N N . LYS A 1 231 ? 19.804 0.003 10.321 1.00 82.19 231 LYS A N 1
ATOM 1693 C CA . LYS A 1 231 ? 18.518 -0.317 10.952 1.00 82.19 231 LYS A CA 1
ATOM 1694 C C . LYS A 1 231 ? 17.475 -0.817 9.943 1.00 82.19 231 LYS A C 1
ATOM 1696 O O . LYS A 1 231 ? 16.783 -1.782 10.226 1.00 82.19 231 LYS A O 1
ATOM 1701 N N . TYR A 1 232 ? 17.403 -0.180 8.773 1.00 83.81 232 TYR A N 1
ATOM 1702 C CA . TYR A 1 232 ? 16.491 -0.562 7.696 1.00 83.81 232 TYR A CA 1
ATOM 1703 C C . TYR A 1 232 ? 17.266 -0.980 6.439 1.00 83.81 232 TYR A C 1
ATOM 1705 O O . TYR A 1 232 ? 18.258 -0.315 6.098 1.00 83.81 232 TYR A O 1
ATOM 1713 N N . PRO A 1 233 ? 16.824 -2.037 5.730 1.00 86.94 233 PRO A N 1
ATOM 1714 C CA . PRO A 1 233 ? 17.406 -2.458 4.463 1.00 86.94 233 PRO A CA 1
ATOM 1715 C C . PRO A 1 233 ? 17.464 -1.330 3.428 1.00 86.94 233 PRO A C 1
ATOM 1717 O O . PRO A 1 233 ? 16.594 -0.460 3.358 1.00 86.94 233 PRO A O 1
ATOM 1720 N N . ILE A 1 234 ? 18.463 -1.366 2.541 1.00 89.44 234 ILE A N 1
ATOM 1721 C CA . ILE A 1 234 ? 18.619 -0.323 1.516 1.00 89.44 234 ILE A CA 1
ATOM 1722 C C . ILE A 1 234 ? 17.408 -0.217 0.577 1.00 89.44 234 ILE A C 1
ATOM 1724 O O . ILE A 1 234 ? 17.131 0.867 0.061 1.00 89.44 234 ILE A O 1
ATOM 1728 N N . ILE A 1 235 ? 16.664 -1.312 0.387 1.00 90.94 235 ILE A N 1
ATOM 1729 C CA . ILE A 1 235 ? 15.473 -1.353 -0.468 1.00 90.94 235 ILE A CA 1
ATOM 1730 C C . ILE A 1 235 ? 14.354 -0.424 0.027 1.00 90.94 235 ILE A C 1
ATOM 1732 O O . ILE A 1 235 ? 13.612 0.135 -0.785 1.00 90.94 235 ILE A O 1
ATOM 1736 N N . ASP A 1 236 ? 14.298 -0.155 1.331 1.00 90.69 236 ASP A N 1
ATOM 1737 C CA . ASP A 1 236 ? 13.313 0.751 1.922 1.00 90.69 236 ASP A CA 1
ATOM 1738 C C . ASP A 1 236 ? 13.556 2.198 1.501 1.00 90.69 236 ASP A C 1
ATOM 1740 O O . ASP A 1 236 ? 12.611 2.942 1.243 1.00 90.69 236 ASP A O 1
ATOM 1744 N N . ARG A 1 237 ? 14.826 2.582 1.305 1.00 88.00 237 ARG A N 1
ATOM 1745 C CA . ARG A 1 237 ? 15.197 3.906 0.773 1.00 88.00 237 ARG A CA 1
ATOM 1746 C C . ARG A 1 237 ? 14.791 4.079 -0.688 1.00 88.00 237 ARG A C 1
ATOM 1748 O O . ARG A 1 237 ? 14.556 5.201 -1.127 1.00 88.00 237 ARG A O 1
ATOM 1755 N N . PHE A 1 238 ? 14.700 2.980 -1.434 1.00 88.31 238 PHE A N 1
ATOM 1756 C CA . PHE A 1 238 ? 14.150 2.963 -2.790 1.00 88.31 238 PHE A CA 1
ATOM 1757 C C . PHE A 1 238 ? 12.618 2.826 -2.809 1.00 88.31 238 PHE A C 1
ATOM 1759 O O . PHE A 1 238 ? 12.016 2.789 -3.882 1.00 88.31 238 PHE A O 1
ATOM 1766 N N . ALA A 1 239 ? 11.981 2.778 -1.635 1.00 90.62 239 ALA A N 1
ATOM 1767 C CA . ALA A 1 239 ? 10.545 2.626 -1.464 1.00 90.62 239 ALA A CA 1
ATOM 1768 C C . ALA A 1 239 ? 9.968 1.396 -2.192 1.00 90.62 239 ALA A C 1
ATOM 1770 O O . ALA A 1 239 ? 8.905 1.479 -2.816 1.00 90.62 239 ALA A O 1
ATOM 1771 N N . ASN A 1 240 ? 10.653 0.249 -2.088 1.00 93.69 240 ASN A N 1
ATOM 1772 C CA . ASN A 1 240 ? 10.082 -1.075 -2.365 1.00 93.69 240 ASN A CA 1
ATOM 1773 C C . ASN A 1 240 ? 9.404 -1.170 -3.750 1.00 93.69 240 ASN A C 1
ATOM 1775 O O . ASN A 1 240 ? 10.075 -0.981 -4.758 1.00 93.69 240 ASN A O 1
ATOM 1779 N N . ALA A 1 241 ? 8.092 -1.412 -3.858 1.00 92.75 241 ALA A N 1
ATOM 1780 C CA . ALA A 1 241 ? 7.409 -1.527 -5.155 1.00 92.75 241 ALA A CA 1
ATOM 1781 C C . ALA A 1 241 ? 7.506 -0.255 -6.028 1.00 92.75 241 ALA A C 1
ATOM 1783 O O . ALA A 1 241 ? 7.375 -0.330 -7.254 1.00 92.75 241 ALA A O 1
ATOM 1784 N N . ARG A 1 242 ? 7.788 0.920 -5.438 1.00 93.00 242 ARG A N 1
ATOM 1785 C CA . ARG A 1 242 ? 8.085 2.136 -6.215 1.00 93.00 242 ARG A CA 1
ATOM 1786 C C . ARG A 1 242 ? 9.376 1.979 -7.022 1.00 93.00 242 ARG A C 1
ATOM 1788 O O . ARG A 1 242 ? 9.434 2.497 -8.137 1.00 93.00 242 ARG A O 1
ATOM 1795 N N . LEU A 1 243 ? 10.360 1.222 -6.526 1.00 95.19 243 LEU A N 1
ATOM 1796 C CA . LEU A 1 243 ? 11.553 0.853 -7.289 1.00 95.19 243 LEU A CA 1
ATOM 1797 C C . LEU A 1 243 ? 11.176 0.058 -8.540 1.00 95.19 243 LEU A C 1
ATOM 1799 O O . LEU A 1 243 ? 11.640 0.393 -9.625 1.00 95.19 243 LEU A O 1
ATOM 1803 N N . SER A 1 244 ? 10.304 -0.946 -8.420 1.00 95.38 244 SER A N 1
ATOM 1804 C CA . SER A 1 244 ? 9.832 -1.738 -9.565 1.00 95.38 244 SER A CA 1
ATOM 1805 C C . SER A 1 244 ? 9.174 -0.860 -10.632 1.00 95.38 244 SER A C 1
ATOM 1807 O O . SER A 1 244 ? 9.464 -0.995 -11.821 1.00 95.38 244 SER A O 1
ATOM 1809 N N . HIS A 1 245 ? 8.346 0.106 -10.219 1.00 94.56 245 HIS A N 1
ATOM 1810 C CA . HIS A 1 245 ? 7.749 1.073 -11.143 1.00 94.56 245 HIS A CA 1
ATOM 1811 C C . HIS A 1 245 ? 8.808 1.961 -11.815 1.00 94.56 245 HIS A C 1
ATOM 1813 O O . HIS A 1 245 ? 8.761 2.172 -13.027 1.00 94.56 245 HIS A O 1
ATOM 1819 N N . GLN A 1 246 ? 9.793 2.457 -11.059 1.00 95.12 246 GLN A N 1
ATOM 1820 C CA . GLN A 1 246 ? 10.900 3.245 -11.612 1.00 95.12 246 GLN A CA 1
ATOM 1821 C C . GLN A 1 246 ? 11.730 2.441 -12.620 1.00 95.12 246 GLN A C 1
ATOM 1823 O O . GLN A 1 246 ? 12.043 2.963 -13.691 1.00 95.12 246 GLN A O 1
ATOM 1828 N N . ILE A 1 247 ? 12.048 1.180 -12.306 1.00 96.44 247 ILE A N 1
ATOM 1829 C CA . ILE A 1 247 ? 12.762 0.267 -13.206 1.00 96.44 247 ILE A CA 1
ATOM 1830 C C . ILE A 1 247 ? 11.960 0.078 -14.490 1.00 96.44 247 ILE A C 1
ATOM 1832 O O . ILE A 1 247 ? 12.520 0.250 -15.568 1.00 96.44 247 ILE A O 1
ATOM 1836 N N . TYR A 1 248 ? 10.659 -0.207 -14.396 1.00 96.88 248 TYR A N 1
ATOM 1837 C CA . TYR A 1 248 ? 9.798 -0.361 -15.569 1.00 96.88 248 TYR A CA 1
ATOM 1838 C C . TYR A 1 248 ? 9.768 0.901 -16.445 1.00 96.88 248 TYR A C 1
ATOM 1840 O O . TYR A 1 248 ? 9.987 0.810 -17.653 1.00 96.88 248 TYR A O 1
ATOM 1848 N N . VAL A 1 249 ? 9.535 2.078 -15.853 1.00 96.00 249 VAL A N 1
ATOM 1849 C CA . VAL A 1 249 ? 9.468 3.348 -16.597 1.00 96.00 249 VAL A CA 1
ATOM 1850 C C . VAL A 1 249 ? 10.784 3.629 -17.319 1.00 96.00 249 VAL A C 1
ATOM 1852 O O . VAL A 1 249 ? 10.777 3.955 -18.505 1.00 96.00 249 VAL A O 1
ATOM 1855 N N . GLN A 1 250 ? 11.916 3.459 -16.633 1.00 95.69 250 GLN A N 1
ATOM 1856 C CA . GLN A 1 250 ? 13.229 3.678 -17.235 1.00 95.69 250 GLN A CA 1
ATOM 1857 C C . GLN A 1 250 ? 13.567 2.616 -18.288 1.00 95.69 250 GLN A C 1
ATOM 1859 O O . GLN A 1 250 ? 14.078 2.966 -19.346 1.00 95.69 250 GLN A O 1
ATOM 1864 N N . ALA A 1 251 ? 13.242 1.342 -18.064 1.00 96.19 251 ALA A N 1
ATOM 1865 C CA . ALA A 1 251 ? 13.465 0.288 -19.054 1.00 96.19 251 ALA A CA 1
ATOM 1866 C C . ALA A 1 251 ? 12.629 0.524 -20.322 1.00 96.19 251 ALA A C 1
ATOM 1868 O O . ALA A 1 251 ? 13.124 0.356 -21.433 1.00 96.19 251 ALA A O 1
ATOM 1869 N N . LYS A 1 252 ? 11.383 0.994 -20.178 1.00 95.50 252 LYS A N 1
ATOM 1870 C CA . LYS A 1 252 ? 10.533 1.389 -21.309 1.00 95.50 252 LYS A CA 1
ATOM 1871 C C . LYS A 1 252 ? 11.155 2.525 -22.122 1.00 95.50 252 LYS A C 1
ATOM 1873 O O . LYS A 1 252 ? 11.132 2.466 -23.348 1.00 95.50 252 LYS A O 1
ATOM 1878 N N . GLU A 1 253 ? 11.712 3.535 -21.458 1.00 94.44 253 GLU A N 1
ATOM 1879 C CA . GLU A 1 253 ? 12.424 4.637 -22.117 1.00 94.44 253 GLU A CA 1
ATOM 1880 C C . GLU A 1 253 ? 13.662 4.132 -22.878 1.00 94.44 253 GLU A C 1
ATOM 1882 O O . GLU A 1 253 ? 13.858 4.488 -24.041 1.00 94.44 253 GLU A O 1
ATOM 1887 N N . ARG A 1 254 ? 14.452 3.239 -22.262 1.00 93.25 254 ARG A N 1
ATOM 1888 C CA . ARG A 1 254 ? 15.629 2.619 -22.894 1.00 93.25 254 ARG A CA 1
ATOM 1889 C C . ARG A 1 254 ? 15.277 1.785 -24.113 1.00 93.25 254 ARG A C 1
ATOM 1891 O O . ARG A 1 254 ? 15.942 1.915 -25.135 1.00 93.25 254 ARG A O 1
ATOM 1898 N N . ARG A 1 255 ? 14.185 1.027 -24.051 1.00 93.88 255 ARG A N 1
ATOM 1899 C CA . ARG A 1 255 ? 13.678 0.299 -25.211 1.00 93.88 255 ARG A CA 1
ATOM 1900 C C . ARG A 1 255 ? 13.327 1.235 -26.358 1.00 93.88 255 ARG A C 1
ATOM 1902 O O . ARG A 1 255 ? 13.676 0.951 -27.494 1.00 93.88 255 ARG A O 1
ATOM 1909 N N . THR A 1 256 ? 12.642 2.344 -26.082 1.00 92.56 256 THR A N 1
ATOM 1910 C CA . THR A 1 256 ? 12.310 3.325 -27.127 1.00 92.56 256 THR A CA 1
ATOM 1911 C C . THR A 1 256 ? 13.573 3.876 -27.793 1.00 92.56 256 THR A C 1
ATOM 1913 O O . THR A 1 256 ? 13.601 3.990 -29.013 1.00 92.56 256 THR A O 1
ATOM 1916 N N . GLN A 1 257 ? 14.624 4.161 -27.017 1.00 91.44 257 GLN A N 1
ATOM 1917 C CA . GLN A 1 257 ? 15.923 4.594 -27.552 1.00 91.44 257 GLN A CA 1
ATOM 1918 C C . GLN A 1 257 ? 16.567 3.504 -28.419 1.00 91.44 257 GLN A C 1
ATOM 1920 O O . GLN A 1 257 ? 16.910 3.772 -29.565 1.00 91.44 257 GLN A O 1
ATOM 1925 N N . ARG A 1 258 ? 16.629 2.261 -27.924 1.00 90.56 258 ARG A N 1
ATOM 1926 C CA . ARG A 1 258 ? 17.153 1.109 -28.675 1.00 90.56 258 ARG A CA 1
ATOM 1927 C C . ARG A 1 258 ? 16.420 0.905 -30.003 1.00 90.56 258 ARG A C 1
ATOM 1929 O O . ARG A 1 258 ? 17.061 0.709 -31.025 1.00 90.56 258 ARG A O 1
ATOM 1936 N N . LEU A 1 259 ? 15.087 0.981 -30.003 1.00 90.69 259 LEU A N 1
ATOM 1937 C CA . LEU A 1 259 ? 14.279 0.847 -31.220 1.00 90.69 259 LEU A CA 1
ATOM 1938 C C . LEU A 1 259 ? 14.496 2.006 -32.203 1.00 90.69 259 LEU A C 1
ATOM 1940 O O . LEU A 1 259 ? 14.433 1.784 -33.405 1.00 90.69 259 LEU A O 1
ATOM 1944 N N . ALA A 1 260 ? 14.757 3.222 -31.717 1.00 90.44 260 ALA A N 1
ATOM 1945 C CA . ALA A 1 260 ? 15.041 4.377 -32.572 1.00 90.44 260 ALA A CA 1
ATOM 1946 C C . ALA A 1 260 ? 16.407 4.286 -33.276 1.00 90.44 260 ALA A C 1
ATOM 1948 O O . ALA A 1 260 ? 16.600 4.903 -34.320 1.00 90.44 260 ALA A O 1
ATOM 1949 N N . GLU A 1 261 ? 17.346 3.524 -32.714 1.00 90.25 261 GLU A N 1
ATOM 1950 C CA . GLU A 1 261 ? 18.664 3.260 -33.303 1.00 90.25 261 GLU A CA 1
ATOM 1951 C C . GLU A 1 261 ? 18.640 2.101 -34.321 1.00 90.25 261 GLU A C 1
ATOM 1953 O O . GLU A 1 261 ? 19.583 1.937 -35.096 1.00 90.25 261 GLU A O 1
ATOM 1958 N N . MET A 1 262 ? 17.566 1.303 -34.347 1.00 89.25 262 MET A N 1
ATOM 1959 C CA . MET A 1 262 ? 17.377 0.213 -35.309 1.00 89.25 262 MET A CA 1
ATOM 1960 C C . MET A 1 262 ? 16.833 0.737 -36.642 1.00 89.25 262 MET A C 1
ATOM 1962 O O . MET A 1 262 ? 16.097 1.723 -36.701 1.00 89.25 262 MET A O 1
ATOM 1966 N N . LYS A 1 263 ? 17.157 0.045 -37.741 1.00 88.31 263 LYS A N 1
ATOM 1967 C CA . LYS A 1 263 ? 16.515 0.326 -39.029 1.00 88.31 263 LYS A CA 1
ATOM 1968 C C . LYS A 1 263 ? 15.034 -0.066 -38.947 1.00 88.31 263 LYS A C 1
ATOM 1970 O O . LYS A 1 263 ? 14.746 -1.126 -38.394 1.00 88.31 263 LYS A O 1
ATOM 1975 N N . PRO A 1 264 ? 14.103 0.716 -39.528 1.00 85.00 264 PRO A N 1
ATOM 1976 C CA . PRO A 1 264 ? 12.671 0.417 -39.461 1.00 85.00 264 PRO A CA 1
ATOM 1977 C C . PRO A 1 264 ? 12.301 -0.998 -39.924 1.00 85.00 264 PRO A C 1
ATOM 1979 O O . PRO A 1 264 ? 11.446 -1.629 -39.310 1.00 85.00 264 PRO A O 1
ATOM 1982 N N . ASP A 1 265 ? 12.986 -1.510 -40.951 1.00 87.06 265 ASP A N 1
ATOM 1983 C CA . ASP A 1 265 ? 12.736 -2.839 -41.527 1.00 87.06 265 ASP A CA 1
ATOM 1984 C C . ASP A 1 265 ? 13.164 -3.998 -40.606 1.00 87.06 265 ASP A C 1
ATOM 1986 O O . ASP A 1 265 ? 12.672 -5.115 -40.753 1.00 87.06 265 ASP A O 1
ATOM 1990 N N . ASP A 1 266 ? 14.042 -3.732 -39.632 1.00 87.25 266 ASP A N 1
ATOM 1991 C CA . ASP A 1 266 ? 14.547 -4.726 -38.678 1.00 87.25 266 ASP A CA 1
ATOM 1992 C C . ASP A 1 266 ? 13.695 -4.789 -37.392 1.00 87.25 266 ASP A C 1
ATOM 1994 O O . ASP A 1 266 ? 13.895 -5.673 -36.556 1.00 87.25 266 ASP A O 1
ATOM 1998 N N . ILE A 1 267 ? 12.747 -3.859 -37.198 1.00 87.44 267 ILE A N 1
ATOM 1999 C CA . ILE A 1 267 ? 11.914 -3.788 -35.989 1.00 87.44 267 ILE A CA 1
ATOM 2000 C C . ILE A 1 267 ? 10.747 -4.764 -36.104 1.00 87.44 267 ILE A C 1
ATOM 2002 O O . ILE A 1 267 ? 9.825 -4.582 -36.901 1.00 87.44 267 ILE A O 1
ATOM 2006 N N . THR A 1 268 ? 10.715 -5.767 -35.230 1.00 88.12 268 THR A N 1
ATOM 2007 C CA . THR A 1 268 ? 9.600 -6.714 -35.188 1.00 88.12 268 THR A CA 1
ATOM 2008 C C . THR A 1 268 ? 8.504 -6.273 -34.215 1.00 88.12 268 THR A C 1
ATOM 2010 O O . THR A 1 268 ? 8.716 -5.535 -33.245 1.00 88.12 268 THR A O 1
ATOM 2013 N N . SER A 1 269 ? 7.294 -6.813 -34.393 1.00 84.81 269 SER A N 1
ATOM 2014 C CA . SER A 1 269 ? 6.214 -6.644 -33.412 1.00 84.81 269 SER A CA 1
ATOM 2015 C C . SER A 1 269 ? 6.574 -7.205 -32.029 1.00 84.81 269 SER A C 1
ATOM 2017 O O . SER A 1 269 ? 6.007 -6.773 -31.027 1.00 84.81 269 SER A O 1
ATOM 2019 N N . ALA A 1 270 ? 7.496 -8.171 -31.951 1.00 85.25 270 ALA A N 1
ATOM 2020 C CA . ALA A 1 270 ? 7.966 -8.726 -30.686 1.00 85.25 270 ALA A CA 1
ATOM 2021 C C . ALA A 1 270 ? 8.866 -7.734 -29.932 1.00 85.25 270 ALA A C 1
ATOM 2023 O O . ALA A 1 270 ? 8.739 -7.606 -28.711 1.00 85.25 270 ALA A O 1
ATOM 2024 N N . ASP A 1 271 ? 9.695 -6.967 -30.642 1.00 84.44 271 ASP A N 1
ATOM 2025 C CA . ASP A 1 271 ? 10.592 -5.976 -30.036 1.00 84.44 271 ASP A CA 1
ATOM 2026 C C . ASP A 1 271 ? 9.806 -4.837 -29.375 1.00 84.44 271 ASP A C 1
ATOM 2028 O O . ASP A 1 271 ? 10.109 -4.409 -28.262 1.00 84.44 271 ASP A O 1
ATOM 2032 N N . THR A 1 272 ? 8.700 -4.415 -29.993 1.00 86.31 272 THR A N 1
ATOM 2033 C CA . THR A 1 272 ? 7.817 -3.373 -29.430 1.00 86.31 272 THR A CA 1
ATOM 2034 C C . THR A 1 272 ? 7.029 -3.834 -28.196 1.00 86.31 272 THR A C 1
ATOM 2036 O O . THR A 1 272 ? 6.571 -3.011 -27.395 1.00 86.31 272 THR A O 1
ATOM 2039 N N . ARG A 1 273 ? 6.886 -5.151 -27.996 1.00 92.31 273 ARG A N 1
ATOM 2040 C CA . ARG A 1 273 ? 6.089 -5.762 -26.916 1.00 92.31 273 ARG A CA 1
ATOM 2041 C C . ARG A 1 273 ? 6.925 -6.440 -25.839 1.00 92.31 273 ARG A C 1
ATOM 2043 O O . ARG A 1 273 ? 6.356 -7.001 -24.905 1.00 92.31 273 ARG A O 1
ATOM 2050 N N . THR A 1 274 ? 8.248 -6.378 -25.923 1.00 94.56 274 THR A N 1
ATOM 2051 C CA . THR A 1 274 ? 9.137 -6.975 -24.923 1.00 94.56 274 THR A CA 1
ATOM 2052 C C . THR A 1 274 ? 10.035 -5.931 -24.273 1.00 94.56 274 THR A C 1
ATOM 2054 O O . THR A 1 274 ? 10.206 -4.841 -24.808 1.00 94.56 274 THR A O 1
ATOM 2057 N N . LEU A 1 275 ? 10.537 -6.237 -23.077 1.00 95.06 275 LEU A N 1
ATOM 2058 C CA . LEU A 1 275 ? 11.675 -5.552 -22.459 1.00 95.06 275 LEU A CA 1
ATOM 2059 C C . LEU A 1 275 ? 12.809 -6.561 -22.322 1.00 95.06 275 LEU A C 1
ATOM 2061 O O . LEU A 1 275 ? 12.639 -7.625 -21.701 1.00 95.06 275 LEU A O 1
ATOM 2065 N N . ASP A 1 276 ? 13.938 -6.244 -22.943 1.00 93.88 276 ASP A N 1
ATOM 2066 C CA . ASP A 1 276 ? 15.099 -7.117 -22.969 1.00 93.88 276 ASP A CA 1
ATOM 2067 C C . ASP A 1 276 ? 16.057 -6.840 -21.800 1.00 93.88 276 ASP A C 1
ATOM 2069 O O . ASP A 1 276 ? 15.790 -6.051 -20.890 1.00 93.88 276 ASP A O 1
ATOM 2073 N N . VAL A 1 277 ? 17.162 -7.584 -21.781 1.00 95.56 277 VAL A N 1
ATOM 2074 C CA . VAL A 1 277 ? 18.166 -7.468 -20.724 1.00 95.56 277 VAL A CA 1
ATOM 2075 C C . VAL A 1 277 ? 18.919 -6.136 -20.776 1.00 95.56 277 VAL A C 1
ATOM 2077 O O . VAL A 1 277 ? 19.221 -5.591 -19.717 1.00 95.56 277 VAL A O 1
ATOM 2080 N N . ALA A 1 278 ? 19.180 -5.592 -21.967 1.00 93.06 278 ALA A N 1
ATOM 2081 C CA . ALA A 1 278 ? 19.926 -4.350 -22.141 1.00 93.06 278 ALA A CA 1
ATOM 2082 C C . ALA A 1 278 ? 19.102 -3.146 -21.657 1.00 93.06 278 ALA A C 1
ATOM 2084 O O . ALA A 1 278 ? 19.614 -2.306 -20.911 1.00 93.06 278 ALA A O 1
ATOM 2085 N N . ASP A 1 279 ? 17.808 -3.130 -21.993 1.00 94.31 279 ASP A N 1
ATOM 2086 C CA . ASP A 1 279 ? 16.834 -2.125 -21.561 1.00 94.31 279 ASP A CA 1
ATOM 2087 C C . ASP A 1 279 ? 16.820 -2.010 -20.024 1.00 94.31 279 ASP A C 1
ATOM 2089 O O . ASP A 1 279 ? 16.884 -0.920 -19.444 1.00 94.31 279 ASP A O 1
ATOM 2093 N N . VAL A 1 280 ? 16.786 -3.164 -19.351 1.00 95.56 280 VAL A N 1
ATOM 2094 C CA . VAL A 1 280 ? 16.737 -3.263 -17.891 1.00 95.56 280 VAL A CA 1
ATOM 2095 C C . VAL A 1 280 ? 18.072 -2.949 -17.231 1.00 95.56 280 VAL A C 1
ATOM 2097 O O . VAL A 1 280 ? 18.085 -2.198 -16.260 1.00 95.56 280 VAL A O 1
ATOM 2100 N N . GLN A 1 281 ? 19.187 -3.490 -17.725 1.00 94.31 281 GLN A N 1
ATOM 2101 C CA . GLN A 1 281 ? 20.505 -3.254 -17.126 1.00 94.31 281 GLN A CA 1
ATOM 2102 C C . GLN A 1 281 ? 20.859 -1.765 -17.127 1.00 94.31 281 GLN A C 1
ATOM 2104 O O . GLN A 1 281 ? 21.335 -1.233 -16.120 1.00 94.31 281 GLN A O 1
ATOM 2109 N N . ALA A 1 282 ? 20.573 -1.067 -18.229 1.00 91.25 282 ALA A N 1
ATOM 2110 C CA . ALA A 1 282 ? 20.765 0.375 -18.317 1.00 91.25 282 ALA A CA 1
ATOM 2111 C C . ALA A 1 282 ? 19.874 1.140 -17.318 1.00 91.25 282 ALA A C 1
ATOM 2113 O O . ALA A 1 282 ? 20.312 2.134 -16.728 1.00 91.25 282 ALA A O 1
ATOM 2114 N N . ALA A 1 283 ? 18.638 0.679 -17.097 1.00 93.19 283 ALA A N 1
ATOM 2115 C CA . ALA A 1 283 ? 17.719 1.261 -16.123 1.00 93.19 283 ALA A CA 1
ATOM 2116 C C . ALA A 1 283 ? 18.184 1.035 -14.673 1.00 93.19 283 ALA A C 1
ATOM 2118 O O . ALA A 1 283 ? 18.298 1.994 -13.905 1.00 93.19 283 ALA A O 1
ATOM 2119 N N . THR A 1 284 ? 18.500 -0.207 -14.297 1.00 93.56 284 THR A N 1
ATOM 2120 C CA . THR A 1 284 ? 18.892 -0.565 -12.926 1.00 93.56 284 THR A CA 1
ATOM 2121 C C . THR A 1 284 ? 20.199 0.097 -12.521 1.00 93.56 284 THR A C 1
ATOM 2123 O O . THR A 1 284 ? 20.272 0.649 -11.427 1.00 93.56 284 THR A O 1
ATOM 2126 N N . THR A 1 285 ? 21.203 0.137 -13.403 1.00 91.69 285 THR A N 1
ATOM 2127 C CA . THR A 1 285 ? 22.486 0.803 -13.118 1.00 91.69 285 THR A CA 1
ATOM 2128 C C . THR A 1 285 ? 22.278 2.279 -12.790 1.00 91.69 285 THR A C 1
ATOM 2130 O O . THR A 1 285 ? 22.792 2.775 -11.790 1.00 91.69 285 THR A O 1
ATOM 2133 N N . ARG A 1 286 ? 21.455 2.982 -13.580 1.00 89.12 286 ARG A N 1
ATOM 2134 C CA . ARG A 1 286 ? 21.165 4.404 -13.358 1.00 89.12 286 ARG A CA 1
ATOM 2135 C C . ARG A 1 286 ? 20.393 4.651 -12.064 1.00 89.12 286 ARG A C 1
ATOM 2137 O O . ARG A 1 286 ? 20.681 5.616 -11.362 1.00 89.12 286 ARG A O 1
ATOM 2144 N N . ILE A 1 287 ? 19.379 3.837 -11.772 1.00 92.00 287 ILE A N 1
ATOM 2145 C CA . ILE A 1 287 ? 18.524 4.031 -10.593 1.00 92.00 287 ILE A CA 1
ATOM 2146 C C . ILE A 1 287 ? 19.300 3.707 -9.316 1.00 92.00 287 ILE A C 1
ATOM 2148 O O . ILE A 1 287 ? 19.317 4.516 -8.389 1.00 92.00 287 ILE A O 1
ATOM 2152 N N . LEU A 1 288 ? 19.981 2.561 -9.277 1.00 89.62 288 LEU A N 1
ATOM 2153 C CA . LEU A 1 288 ? 20.662 2.075 -8.076 1.00 89.62 288 LEU A CA 1
ATOM 2154 C C . LEU A 1 288 ? 21.934 2.873 -7.739 1.00 89.62 288 LEU A C 1
ATOM 2156 O O . LEU A 1 288 ? 22.382 2.844 -6.591 1.00 89.62 288 LEU A O 1
ATOM 2160 N N . ALA A 1 289 ? 22.473 3.637 -8.693 1.00 87.19 289 ALA A N 1
ATOM 2161 C CA . ALA A 1 289 ? 23.545 4.608 -8.467 1.00 87.19 289 ALA A CA 1
ATOM 2162 C C . ALA A 1 289 ? 23.076 5.912 -7.790 1.00 87.19 289 ALA A C 1
ATOM 2164 O O . ALA A 1 289 ? 23.899 6.723 -7.395 1.00 87.19 289 ALA A O 1
ATOM 2165 N N . LYS A 1 290 ? 21.768 6.167 -7.631 1.00 80.62 290 LYS A N 1
ATOM 2166 C CA . LYS A 1 290 ? 21.296 7.409 -6.977 1.00 80.62 290 LYS A CA 1
ATOM 2167 C C . LYS A 1 290 ? 21.433 7.399 -5.454 1.00 80.62 290 LYS A C 1
ATOM 2169 O O . LYS A 1 290 ? 21.390 8.454 -4.833 1.00 80.62 290 LYS A O 1
ATOM 2174 N N . LEU A 1 291 ? 21.563 6.221 -4.850 1.00 65.88 291 LEU A N 1
ATOM 2175 C CA . LEU A 1 291 ? 21.680 6.046 -3.404 1.00 65.88 291 LEU A CA 1
ATOM 2176 C C . LEU A 1 291 ? 23.007 5.341 -3.116 1.00 65.88 291 LEU A C 1
ATOM 2178 O O . LEU A 1 291 ? 23.058 4.111 -3.084 1.00 65.88 291 LEU A O 1
ATOM 2182 N N . HIS A 1 292 ? 24.078 6.121 -2.973 1.00 56.72 292 HIS A N 1
ATOM 2183 C CA . HIS A 1 292 ? 25.315 5.681 -2.319 1.00 56.72 292 HIS A CA 1
ATOM 2184 C C . HIS A 1 292 ? 25.203 5.947 -0.810 1.00 56.72 292 HIS A C 1
ATOM 2186 O O . HIS A 1 292 ? 24.547 6.944 -0.422 1.00 56.72 292 HIS A O 1
#

Radius of gyration: 21.94 Å; Cα contacts (8 Å, |Δi|>4): 419; chains: 1; bounding box: 61×44×67 Å

InterPro domains:
  IPR000641 CbxX/CfxQ [PR00819] (18-32)
  IPR000641 CbxX/CfxQ [PR00819] (103-122)
  IPR000641 CbxX/CfxQ [PR00819] (136-148)
  IPR000641 CbxX/CfxQ [PR00819] (157-174)
  IPR000641 CbxX/CfxQ [PR00819] (174-193)
  IPR003593 AAA+ ATPase domain [SM00382] (48-185)
  IPR003959 ATPase, AAA-type, core [PF00004] (53-161)
  IPR027417 P-loop containing nucleoside triphosphate hydrolase [G3DSA:3.40.50.300] (3-186)
  IPR027417 P-loop containing nucleoside triphosphate hydrolase [SSF52540] (16-218)
  IPR041627 CbbX, AAA lid domain [PF17866] (193-286)
  IPR050773 CbxX/CfxQ RuBisCO activation and ESX secretion [PTHR43392] (12-285)